Protein AF-0000000070044962 (afdb_homodimer)

Structure (mmCIF, N/CA/C/O backbone):
data_AF-0000000070044962-model_v1
#
loop_
_entity.id
_entity.type
_entity.pdbx_description
1 polymer 'Uncharacterized protein'
#
loop_
_atom_site.group_PDB
_atom_site.id
_atom_site.type_symbol
_atom_site.label_atom_id
_atom_site.label_alt_id
_atom_site.label_comp_id
_atom_site.label_asym_id
_atom_site.label_entity_id
_atom_site.label_seq_id
_atom_site.pdbx_PDB_ins_code
_atom_site.Cartn_x
_atom_site.Cartn_y
_atom_site.Cartn_z
_atom_site.occupancy
_atom_site.B_iso_or_equiv
_atom_site.auth_seq_id
_atom_site.auth_comp_id
_atom_site.auth_asym_id
_atom_site.auth_atom_id
_atom_site.pdbx_PDB_model_num
ATOM 1 N N . MET A 1 1 ? -7.629 -23.547 -7.746 1 90.56 1 MET A N 1
ATOM 2 C CA . MET A 1 1 ? -6.797 -22.781 -8.664 1 90.56 1 MET A CA 1
ATOM 3 C C . MET A 1 1 ? -5.379 -23.344 -8.711 1 90.56 1 MET A C 1
ATOM 5 O O . MET A 1 1 ? -4.824 -23.734 -7.684 1 90.56 1 MET A O 1
ATOM 9 N N . ASP A 1 2 ? -4.848 -23.453 -9.93 1 96 2 ASP A N 1
ATOM 10 C CA . ASP A 1 2 ? -3.438 -23.781 -10.117 1 96 2 ASP A CA 1
ATOM 11 C C . ASP A 1 2 ? -2.566 -22.531 -9.992 1 96 2 ASP A C 1
ATOM 13 O O . ASP A 1 2 ? -2.395 -21.797 -10.953 1 96 2 ASP A O 1
ATOM 17 N N . TYR A 1 3 ? -1.951 -22.344 -8.797 1 96.81 3 TYR A N 1
ATOM 18 C CA . TYR A 1 3 ? -1.25 -21.109 -8.492 1 96.81 3 TYR A CA 1
ATOM 19 C C . TYR A 1 3 ? 0.056 -21.016 -9.273 1 96.81 3 TYR A C 1
ATOM 21 O O . TYR A 1 3 ? 0.521 -19.906 -9.586 1 96.81 3 TYR A O 1
ATOM 29 N N . GLU A 1 4 ? 0.668 -22.125 -9.516 1 97.31 4 GLU A N 1
ATOM 30 C CA . GLU A 1 4 ? 1.861 -22.094 -10.359 1 97.31 4 GLU A CA 1
ATOM 31 C C . GLU A 1 4 ? 1.548 -21.531 -11.742 1 97.31 4 GLU A C 1
ATOM 33 O O . GLU A 1 4 ? 2.268 -20.672 -12.242 1 97.31 4 GLU A O 1
ATOM 38 N N . LYS A 1 5 ? 0.531 -22.016 -12.312 1 97.56 5 LYS A N 1
ATOM 39 C CA . LYS A 1 5 ? 0.087 -21.531 -13.617 1 97.56 5 LYS A CA 1
ATOM 40 C C . LYS A 1 5 ? -0.327 -20.062 -13.547 1 97.56 5 LYS A C 1
ATOM 42 O O . LYS A 1 5 ? 0.051 -19.266 -14.398 1 97.56 5 LYS A O 1
ATOM 47 N N . PHE A 1 6 ? -1.134 -19.766 -12.547 1 98.12 6 PHE A N 1
ATOM 48 C CA . PHE A 1 6 ? -1.622 -18.406 -12.328 1 98.12 6 PHE A CA 1
ATOM 49 C C . PHE A 1 6 ? -0.463 -17.422 -12.242 1 98.12 6 PHE A C 1
ATOM 51 O O . PHE A 1 6 ? -0.455 -16.406 -12.945 1 98.12 6 PHE A O 1
ATOM 58 N N . CYS A 1 7 ? 0.56 -17.766 -11.508 1 98.31 7 CYS A N 1
ATOM 59 C CA . CYS A 1 7 ? 1.706 -16.891 -11.328 1 98.31 7 CYS A CA 1
ATOM 60 C C . CYS A 1 7 ? 2.535 -16.797 -12.602 1 98.31 7 CYS A C 1
ATOM 62 O O . CYS A 1 7 ? 3.064 -15.734 -12.93 1 98.31 7 CYS A O 1
ATOM 64 N N . SER A 1 8 ? 2.629 -17.891 -13.273 1 97.94 8 SER A N 1
ATOM 65 C CA . SER A 1 8 ? 3.332 -17.859 -14.547 1 97.94 8 SER A CA 1
ATOM 66 C C . SER A 1 8 ? 2.645 -16.938 -15.547 1 97.94 8 SER A C 1
ATOM 68 O O . SER A 1 8 ? 3.309 -16.203 -16.281 1 97.94 8 SER A O 1
ATOM 70 N N . GLN A 1 9 ? 1.357 -16.922 -15.586 1 98.44 9 GLN A N 1
ATOM 71 C CA . GLN A 1 9 ? 0.584 -16.047 -16.453 1 98.44 9 GLN A CA 1
ATOM 72 C C . GLN A 1 9 ? 0.794 -14.586 -16.094 1 98.44 9 GLN A C 1
ATOM 74 O O . GLN A 1 9 ? 0.866 -13.727 -16.969 1 98.44 9 GLN A O 1
ATOM 79 N N . ILE A 1 10 ? 0.905 -14.305 -14.82 1 98.44 10 ILE A N 1
ATOM 80 C CA . ILE A 1 10 ? 1.14 -12.938 -14.352 1 98.44 10 ILE A CA 1
ATOM 81 C C . ILE A 1 10 ? 2.5 -12.453 -14.844 1 98.44 10 ILE A C 1
ATOM 83 O O . ILE A 1 10 ? 2.613 -11.352 -15.391 1 98.44 10 ILE A O 1
ATOM 87 N N . LEU A 1 11 ? 3.521 -13.297 -14.711 1 98.25 11 LEU A N 1
ATOM 88 C CA . LEU A 1 11 ? 4.863 -12.945 -15.156 1 98.25 11 LEU A CA 1
ATOM 89 C C . LEU A 1 11 ? 4.895 -12.703 -16.656 1 98.25 11 LEU A C 1
ATOM 91 O O . LEU A 1 11 ? 5.613 -11.82 -17.141 1 98.25 11 LEU A O 1
ATOM 95 N N . GLU A 1 12 ? 4.102 -13.383 -17.375 1 97.62 12 GLU A N 1
ATOM 96 C CA . GLU A 1 12 ? 4.078 -13.289 -18.828 1 97.62 12 GLU A CA 1
ATOM 97 C C . GLU A 1 12 ? 3.283 -12.07 -19.297 1 97.62 12 GLU A C 1
ATOM 99 O O . GLU A 1 12 ? 3.49 -11.562 -20.391 1 97.62 12 GLU A O 1
ATOM 104 N N . ALA A 1 13 ? 2.385 -11.609 -18.5 1 97.25 13 ALA A N 1
ATOM 105 C CA . ALA A 1 13 ? 1.457 -10.539 -18.875 1 97.25 13 ALA A CA 1
ATOM 106 C C . ALA A 1 13 ? 2.186 -9.211 -19.031 1 97.25 13 ALA A C 1
ATOM 108 O O . ALA A 1 13 ? 1.715 -8.32 -19.75 1 97.25 13 ALA A O 1
ATOM 109 N N . ASP A 1 14 ? 3.264 -9.039 -18.375 1 97.06 14 ASP A N 1
ATOM 110 C CA . ASP A 1 14 ? 4.055 -7.812 -18.422 1 97.06 14 ASP A CA 1
ATOM 111 C C . ASP A 1 14 ? 5.527 -8.094 -18.141 1 97.06 14 ASP A C 1
ATOM 113 O O . ASP A 1 14 ? 5.879 -8.594 -17.078 1 97.06 14 ASP A O 1
ATOM 117 N N . PRO A 1 15 ? 6.383 -7.785 -19.078 1 96.25 15 PRO A N 1
ATOM 118 C CA . PRO A 1 15 ? 7.805 -8.109 -18.922 1 96.25 15 PRO A CA 1
ATOM 119 C C . PRO A 1 15 ? 8.453 -7.352 -17.766 1 96.25 15 PRO A C 1
ATOM 121 O O . PRO A 1 15 ? 9.562 -7.684 -17.344 1 96.25 15 PRO A O 1
ATOM 124 N N . LYS A 1 16 ? 7.789 -6.391 -17.203 1 97.19 16 LYS A N 1
ATOM 125 C CA . LYS A 1 16 ? 8.344 -5.602 -16.094 1 97.19 16 LYS A CA 1
ATOM 126 C C . LYS A 1 16 ? 8.055 -6.254 -14.75 1 97.19 16 LYS A C 1
ATOM 128 O O . LYS A 1 16 ? 8.609 -5.848 -13.727 1 97.19 16 LYS A O 1
ATOM 133 N N . ILE A 1 17 ? 7.188 -7.227 -14.742 1 98.12 17 ILE A N 1
ATOM 134 C CA . ILE A 1 17 ? 6.941 -7.965 -13.508 1 98.12 17 ILE A CA 1
ATOM 135 C C . ILE A 1 17 ? 8.102 -8.914 -13.234 1 98.12 17 ILE A C 1
ATOM 137 O O . ILE A 1 17 ? 8.492 -9.703 -14.102 1 98.12 17 ILE A O 1
ATOM 141 N N . ARG A 1 18 ? 8.648 -8.82 -12.031 1 97.5 18 ARG A N 1
ATOM 142 C CA . ARG A 1 18 ? 9.852 -9.555 -11.656 1 97.5 18 ARG A CA 1
ATOM 143 C C . ARG A 1 18 ? 9.508 -10.781 -10.82 1 97.5 18 ARG A C 1
ATOM 145 O O . ARG A 1 18 ? 10.25 -11.766 -10.812 1 97.5 18 ARG A O 1
ATOM 152 N N . PHE A 1 19 ? 8.523 -10.719 -10.156 1 97.5 19 PHE A N 1
ATOM 153 C CA . PHE A 1 19 ? 8.18 -11.656 -9.094 1 97.5 19 PHE A CA 1
ATOM 154 C C . PHE A 1 19 ? 6.664 -11.773 -8.938 1 97.5 19 PHE A C 1
ATOM 156 O O . PHE A 1 19 ? 5.953 -10.773 -9.008 1 97.5 19 PHE A O 1
ATOM 163 N N . ALA A 1 20 ? 6.129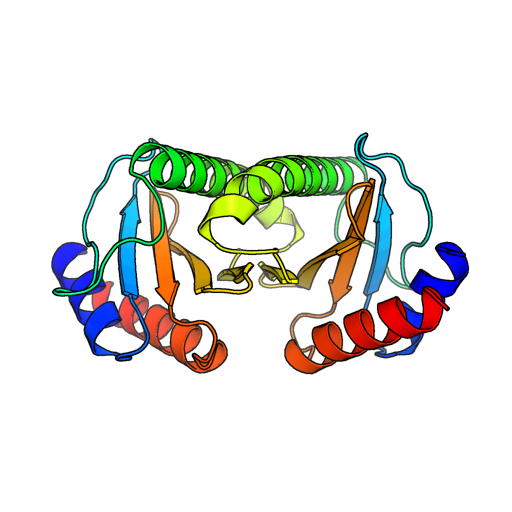 -12.977 -8.844 1 98.31 20 ALA A N 1
ATOM 164 C CA . ALA A 1 20 ? 4.742 -13.305 -8.531 1 98.31 20 ALA A CA 1
ATOM 165 C C . ALA A 1 20 ? 4.648 -14.594 -7.723 1 98.31 20 ALA A C 1
ATOM 167 O O . ALA A 1 20 ? 5.016 -15.664 -8.211 1 98.31 20 ALA A O 1
ATOM 168 N N . THR A 1 21 ? 4.191 -14.484 -6.52 1 97.75 21 THR A N 1
ATOM 169 C CA . THR A 1 21 ? 4.16 -15.641 -5.629 1 97.75 21 THR A CA 1
ATOM 170 C C . THR A 1 21 ? 2.922 -15.602 -4.738 1 97.75 21 THR A C 1
ATOM 172 O O . THR A 1 21 ? 2.537 -14.547 -4.242 1 97.75 21 THR A O 1
ATOM 175 N N . VAL A 1 22 ? 2.357 -16.766 -4.465 1 97.94 22 VAL A N 1
ATOM 176 C CA . VAL A 1 22 ? 1.189 -16.906 -3.602 1 97.94 22 VAL A CA 1
ATOM 177 C C . VAL A 1 22 ? 1.596 -17.531 -2.275 1 97.94 22 VAL A C 1
ATOM 179 O O . VAL A 1 22 ? 2.344 -18.516 -2.252 1 97.94 22 VAL A O 1
ATOM 182 N N . TYR A 1 23 ? 1.137 -16.922 -1.227 1 97.31 23 TYR A N 1
ATOM 183 C CA . TYR A 1 23 ? 1.356 -17.422 0.127 1 97.31 23 TYR A CA 1
ATOM 184 C C . TYR A 1 23 ? 0.033 -17.703 0.823 1 97.31 23 TYR A C 1
ATOM 186 O O . TYR A 1 23 ? -1 -17.125 0.474 1 97.31 23 TYR A O 1
ATOM 194 N N . ASP A 1 24 ? 0.071 -18.625 1.808 1 95.38 24 ASP A N 1
ATOM 195 C CA . ASP A 1 24 ? -1.119 -18.844 2.625 1 95.38 24 ASP A CA 1
ATOM 196 C C . ASP A 1 24 ? -1.063 -18 3.904 1 95.38 24 ASP A C 1
ATOM 198 O O . ASP A 1 24 ? -0.191 -17.141 4.055 1 95.38 24 ASP A O 1
ATOM 202 N N . GLU A 1 25 ? -2.031 -18.172 4.805 1 90.5 25 GLU A N 1
ATOM 203 C CA . GLU A 1 25 ? -2.184 -17.328 5.984 1 90.5 25 GLU A CA 1
ATOM 204 C C . GLU A 1 25 ? -1.049 -17.547 6.98 1 90.5 25 GLU A C 1
ATOM 206 O O . GLU A 1 25 ? -0.884 -16.781 7.93 1 90.5 25 GLU A O 1
ATOM 211 N N . TRP A 1 26 ? -0.224 -18.594 6.73 1 91.69 26 TRP A N 1
ATOM 212 C CA . TRP A 1 26 ? 0.922 -18.891 7.582 1 91.69 26 TRP A CA 1
ATOM 213 C C . TRP A 1 26 ? 2.227 -18.484 6.902 1 91.69 26 TRP A C 1
ATOM 215 O O . TRP A 1 26 ? 3.309 -18.906 7.324 1 91.69 26 TRP A O 1
ATOM 225 N N . ALA A 1 27 ? 2.139 -17.766 5.875 1 93.56 27 ALA A N 1
ATOM 226 C CA . ALA A 1 27 ? 3.287 -17.281 5.105 1 93.56 27 ALA A CA 1
ATOM 227 C C . ALA A 1 27 ? 4.012 -18.438 4.426 1 93.56 27 ALA A C 1
ATOM 229 O O . ALA A 1 27 ? 5.223 -18.391 4.211 1 93.56 27 ALA A O 1
ATOM 230 N N . THR A 1 28 ? 3.227 -19.453 4.195 1 95.31 28 THR A N 1
ATOM 231 C CA . THR A 1 28 ? 3.801 -20.594 3.484 1 95.31 28 THR A CA 1
ATOM 232 C C . THR A 1 28 ? 3.676 -20.406 1.976 1 95.31 28 THR A C 1
ATOM 234 O O . THR A 1 28 ? 2.607 -20.047 1.478 1 95.31 28 THR A O 1
ATOM 237 N N . HIS A 1 29 ? 4.754 -20.688 1.325 1 95.75 29 HIS A N 1
ATOM 238 C CA . HIS A 1 29 ? 4.797 -20.609 -0.131 1 95.75 29 HIS A CA 1
ATOM 239 C C . HIS A 1 29 ? 3.855 -21.625 -0.761 1 95.75 29 HIS A C 1
ATOM 241 O O . HIS A 1 29 ? 3.955 -22.828 -0.481 1 95.75 29 HIS A O 1
ATOM 247 N N . VAL A 1 30 ? 2.936 -21.172 -1.682 1 96.75 30 VAL A N 1
ATOM 248 C CA . VAL A 1 30 ? 1.928 -22.047 -2.285 1 96.75 30 VAL A CA 1
ATOM 249 C C . VAL A 1 30 ? 2.199 -22.188 -3.781 1 96.75 30 VAL A C 1
ATOM 251 O O . VAL A 1 30 ? 1.818 -23.188 -4.395 1 96.75 30 VAL A O 1
ATOM 254 N N . GLY A 1 31 ? 2.773 -21.172 -4.336 1 97 31 GLY A N 1
ATOM 255 C CA . GLY A 1 31 ? 3.086 -21.219 -5.758 1 97 31 GLY A CA 1
ATOM 256 C C . GLY A 1 31 ? 3.697 -19.922 -6.27 1 97 31 GLY A C 1
ATOM 257 O O . GLY A 1 31 ? 3.619 -18.891 -5.605 1 97 31 GLY A O 1
ATOM 258 N N . GLY A 1 32 ? 4.352 -20.062 -7.438 1 97.5 32 GLY A N 1
ATOM 259 C CA . GLY A 1 32 ? 4.945 -18.891 -8.078 1 97.5 32 GLY A CA 1
ATOM 260 C C . GLY A 1 32 ? 6.422 -18.734 -7.766 1 97.5 32 GLY A C 1
ATOM 261 O O . GLY A 1 32 ? 7.078 -19.688 -7.332 1 97.5 32 GLY A O 1
ATOM 262 N N . GLY A 1 33 ? 6.906 -17.531 -8.109 1 95.5 33 GLY A N 1
ATOM 263 C CA . GLY A 1 33 ? 8.32 -17.25 -7.93 1 95.5 33 GLY A CA 1
ATOM 264 C C . GLY A 1 33 ? 8.82 -16.094 -8.773 1 95.5 33 GLY A C 1
ATOM 265 O O . GLY A 1 33 ? 8.031 -15.25 -9.203 1 95.5 33 GLY A O 1
ATOM 266 N N . MET A 1 34 ? 10.094 -16.094 -8.859 1 95.44 34 MET A N 1
ATOM 267 C CA . MET A 1 34 ? 10.773 -15.023 -9.586 1 95.44 34 MET A CA 1
ATOM 268 C C . MET A 1 34 ? 10.773 -15.297 -11.086 1 95.44 34 MET A C 1
ATOM 270 O O . MET A 1 34 ? 10.797 -16.453 -11.508 1 95.44 34 MET A O 1
ATOM 274 N N . ARG A 1 35 ? 10.711 -14.211 -11.812 1 96.5 35 ARG A N 1
ATOM 275 C CA . ARG A 1 35 ? 10.961 -14.336 -13.242 1 96.5 35 ARG A CA 1
ATOM 276 C C . ARG A 1 35 ? 12.344 -14.93 -13.508 1 96.5 35 ARG A C 1
ATOM 278 O O . ARG A 1 35 ? 13.328 -14.508 -12.906 1 96.5 35 ARG A O 1
ATOM 285 N N . LYS A 1 36 ? 12.438 -15.82 -14.445 1 93.88 36 LYS A N 1
ATOM 286 C CA . LYS A 1 36 ? 13.703 -16.484 -14.758 1 93.88 36 LYS A CA 1
ATOM 287 C C . LYS A 1 36 ? 14.75 -15.477 -15.234 1 93.88 36 LYS A C 1
ATOM 289 O O . LYS A 1 36 ? 14.445 -14.586 -16.031 1 93.88 36 LYS A O 1
ATOM 294 N N . GLY A 1 37 ? 15.938 -15.594 -14.68 1 93.12 37 GLY A N 1
ATOM 295 C CA . GLY A 1 37 ? 17.062 -14.789 -15.125 1 93.12 37 GLY A CA 1
ATOM 296 C C . GLY A 1 37 ? 17.234 -1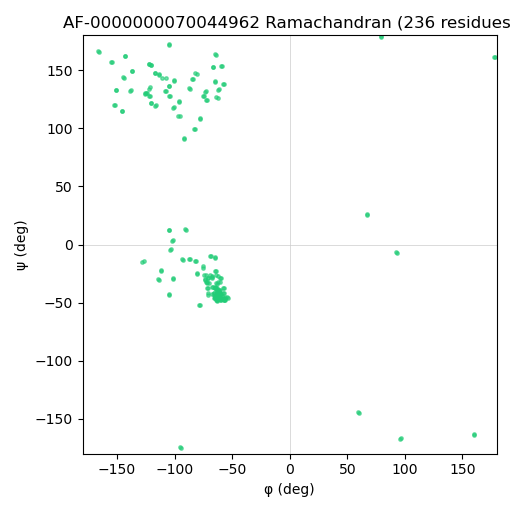3.5 -14.344 1 93.12 37 GLY A C 1
ATOM 297 O O . GLY A 1 37 ? 18.188 -12.758 -14.57 1 93.12 37 GLY A O 1
ATOM 298 N N . LEU A 1 38 ? 16.312 -13.219 -13.5 1 93.12 38 LEU A N 1
ATOM 299 C CA . LEU A 1 38 ? 16.422 -11.984 -12.727 1 93.12 38 LEU A CA 1
ATOM 300 C C . LEU A 1 38 ? 16.953 -12.273 -11.32 1 93.12 38 LEU A C 1
ATOM 302 O O . LEU A 1 38 ? 16.594 -13.281 -10.711 1 93.12 38 LEU A O 1
ATOM 306 N N . GLU A 1 39 ? 17.75 -11.398 -10.898 1 89.56 39 GLU A N 1
ATOM 307 C CA . GLU A 1 39 ? 18.266 -11.484 -9.531 1 89.56 39 GLU A CA 1
ATOM 308 C C . GLU A 1 39 ? 17.281 -10.867 -8.531 1 89.56 39 GLU A C 1
ATOM 310 O O . GLU A 1 39 ? 16.688 -9.82 -8.805 1 89.56 39 GLU A O 1
ATOM 315 N N . ASN A 1 40 ? 17.219 -11.516 -7.406 1 90.31 40 ASN A N 1
ATOM 316 C CA . ASN A 1 40 ? 16.422 -10.961 -6.316 1 90.31 40 ASN A CA 1
ATOM 317 C C . ASN A 1 40 ? 17.109 -9.766 -5.672 1 90.31 40 ASN A C 1
ATOM 319 O O . ASN A 1 40 ? 18.297 -9.805 -5.383 1 90.31 40 ASN A O 1
ATOM 323 N N . LEU A 1 41 ? 16.406 -8.75 -5.516 1 92.25 41 LEU A N 1
ATOM 324 C CA . LEU A 1 41 ? 16.953 -7.547 -4.883 1 92.25 41 LEU A CA 1
ATOM 325 C C . LEU A 1 41 ? 17.078 -7.734 -3.377 1 92.25 41 LEU A C 1
ATOM 327 O O . LEU A 1 41 ? 17.781 -6.969 -2.709 1 92.25 41 LEU A O 1
ATOM 331 N N . LEU A 1 42 ? 16.375 -8.695 -2.824 1 90.88 42 LEU A N 1
ATOM 332 C CA . LEU A 1 42 ? 16.328 -8.953 -1.389 1 90.88 42 LEU A CA 1
ATOM 333 C C .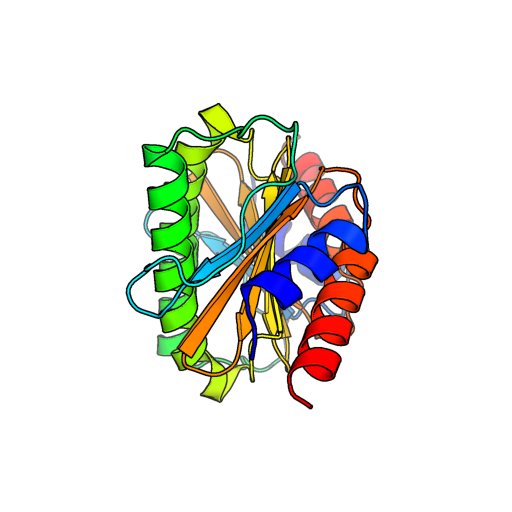 LEU A 1 42 ? 17.031 -10.266 -1.047 1 90.88 42 LEU A C 1
ATOM 335 O O . LEU A 1 42 ? 16.953 -11.227 -1.814 1 90.88 42 LEU A O 1
ATOM 339 N N . SER A 1 43 ? 17.688 -10.203 0.105 1 88.19 43 SER A N 1
ATOM 340 C CA . SER A 1 43 ? 18.109 -11.492 0.659 1 88.19 43 SER A CA 1
ATOM 341 C C . SER A 1 43 ? 16.906 -12.352 1.034 1 88.19 43 SER A C 1
ATOM 343 O O . SER A 1 43 ? 15.781 -11.844 1.157 1 88.19 43 SER A O 1
ATOM 345 N N . GLU A 1 44 ? 17.141 -13.602 1.219 1 87.6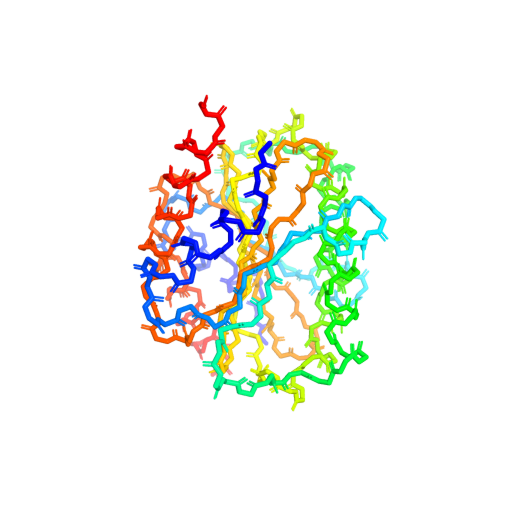9 44 GLU A N 1
ATOM 346 C CA . GLU A 1 44 ? 16.078 -14.5 1.651 1 87.69 44 GLU A CA 1
ATOM 347 C C . GLU A 1 44 ? 15.453 -14.031 2.965 1 87.69 44 GLU A C 1
ATOM 349 O O . GLU A 1 44 ? 14.234 -14.055 3.125 1 87.69 44 GLU A O 1
ATOM 354 N N . HIS A 1 45 ? 16.297 -13.586 3.902 1 89.25 45 HIS A N 1
ATOM 355 C CA . HIS A 1 45 ? 15.844 -13.094 5.195 1 89.25 45 HIS A CA 1
ATOM 356 C C . HIS A 1 45 ? 14.961 -11.859 5.039 1 89.25 45 HIS A C 1
ATOM 358 O O . HIS A 1 45 ? 13.867 -11.797 5.605 1 89.25 45 HIS A O 1
ATOM 364 N N . ALA A 1 46 ? 15.398 -10.922 4.211 1 88.56 46 ALA A N 1
ATOM 365 C CA . ALA A 1 46 ? 14.656 -9.688 3.984 1 88.56 46 ALA A CA 1
ATOM 366 C C . ALA A 1 46 ? 13.328 -9.969 3.291 1 88.56 46 ALA A C 1
ATOM 368 O O . ALA A 1 46 ? 12.305 -9.359 3.627 1 88.56 46 ALA A O 1
ATOM 369 N N . GLU A 1 47 ? 13.375 -10.852 2.334 1 89.88 47 GLU A N 1
ATOM 370 C CA . GLU A 1 47 ? 12.148 -11.25 1.648 1 89.88 47 GLU A CA 1
ATOM 371 C C . GLU A 1 47 ? 11.148 -11.859 2.621 1 89.88 47 GLU A C 1
ATOM 373 O O . GLU A 1 47 ? 9.961 -11.508 2.602 1 89.88 47 GLU A O 1
ATOM 378 N N . ASN A 1 48 ? 11.617 -12.727 3.443 1 89.81 48 ASN A N 1
ATOM 379 C CA . ASN A 1 48 ? 10.734 -13.344 4.43 1 89.81 48 ASN A CA 1
ATOM 380 C C . ASN A 1 48 ? 10.133 -12.312 5.371 1 89.81 48 ASN A C 1
ATOM 382 O O . ASN A 1 48 ? 8.961 -12.414 5.742 1 89.81 48 ASN A O 1
ATOM 386 N N . GLU A 1 49 ? 10.906 -11.367 5.734 1 88.19 49 GLU A N 1
ATOM 387 C CA . GLU A 1 49 ? 10.398 -10.289 6.578 1 88.19 49 GLU A CA 1
ATOM 388 C C . GLU A 1 49 ? 9.273 -9.531 5.879 1 88.19 49 GLU A C 1
ATOM 390 O O . GLU A 1 49 ? 8.227 -9.266 6.484 1 88.19 49 GLU A O 1
ATOM 395 N N . LEU A 1 50 ? 9.516 -9.25 4.652 1 89.44 50 LEU A N 1
ATOM 396 C CA . LEU A 1 50 ? 8.516 -8.5 3.898 1 89.44 50 LEU A CA 1
ATOM 397 C C . LEU A 1 50 ? 7.25 -9.328 3.693 1 89.44 50 LEU A C 1
ATOM 399 O O . LEU A 1 50 ? 6.141 -8.797 3.729 1 89.44 50 LEU A O 1
ATOM 403 N N . VAL A 1 51 ? 7.434 -10.578 3.492 1 92.44 51 VAL A N 1
ATOM 404 C CA . VAL A 1 51 ? 6.289 -11.469 3.365 1 92.44 51 VAL A CA 1
ATOM 405 C C . VAL A 1 51 ? 5.5 -11.484 4.672 1 92.44 51 VAL A C 1
ATOM 407 O O . VAL A 1 51 ? 4.27 -11.375 4.664 1 92.44 51 VAL A O 1
ATOM 410 N N . ASN A 1 52 ? 6.195 -11.539 5.758 1 90.06 52 ASN A N 1
ATOM 411 C CA . ASN A 1 52 ? 5.531 -11.555 7.059 1 90.06 52 ASN A CA 1
ATOM 412 C C . ASN A 1 52 ? 4.75 -10.266 7.301 1 90.06 52 ASN A C 1
ATOM 414 O O . ASN A 1 52 ? 3.621 -10.305 7.793 1 90.06 52 ASN A O 1
ATOM 418 N N . ILE A 1 53 ? 5.352 -9.195 6.941 1 87.12 53 ILE A N 1
ATOM 419 C CA . ILE A 1 53 ? 4.68 -7.902 7.074 1 87.12 53 ILE A CA 1
ATOM 420 C C . ILE A 1 53 ? 3.414 -7.895 6.215 1 87.12 53 ILE A C 1
ATOM 422 O O . ILE A 1 53 ? 2.355 -7.449 6.668 1 87.12 53 ILE A O 1
ATOM 426 N N . SER A 1 54 ? 3.49 -8.406 5.035 1 92.62 54 SER A N 1
ATOM 427 C CA . SER A 1 54 ? 2.357 -8.438 4.117 1 92.62 54 SER A CA 1
ATOM 428 C C . SER A 1 54 ? 1.231 -9.312 4.652 1 92.62 54 SER A C 1
ATOM 430 O O . SER A 1 54 ? 0.055 -8.969 4.516 1 92.62 54 SER A O 1
ATOM 432 N N . VAL A 1 55 ? 1.632 -10.359 5.27 1 90.56 55 VAL A N 1
ATOM 433 C CA . VAL A 1 55 ? 0.635 -11.273 5.824 1 90.56 55 VAL A CA 1
ATOM 434 C C . VAL A 1 55 ? -0.046 -10.617 7.027 1 90.56 55 VAL A C 1
ATOM 436 O O . VAL A 1 55 ? -1.265 -10.719 7.184 1 90.56 55 VAL A O 1
ATOM 439 N N . LEU A 1 56 ? 0.703 -9.977 7.879 1 84.75 56 LEU A N 1
ATOM 440 C CA . LEU A 1 56 ? 0.125 -9.242 9 1 84.75 56 LEU A CA 1
ATOM 441 C C . LEU A 1 56 ? -0.824 -8.156 8.508 1 84.75 56 LEU A C 1
ATOM 443 O O . LEU A 1 56 ? -1.911 -7.98 9.062 1 84.75 56 LEU A O 1
ATOM 447 N N . ASP A 1 57 ? -0.414 -7.465 7.492 1 88.12 57 ASP A N 1
ATOM 448 C CA . ASP A 1 57 ? -1.259 -6.449 6.871 1 88.12 57 ASP A CA 1
ATOM 449 C C . ASP A 1 57 ? -2.564 -7.055 6.363 1 88.12 57 ASP A C 1
ATOM 451 O O . ASP A 1 57 ? -3.637 -6.477 6.547 1 88.12 57 ASP A O 1
ATOM 455 N N . TRP A 1 58 ? -2.357 -8.117 5.766 1 90 58 TRP A N 1
ATOM 456 C CA . TRP A 1 58 ? -3.504 -8.836 5.219 1 90 58 TRP A CA 1
ATOM 457 C C . TRP A 1 58 ? -4.52 -9.148 6.309 1 90 58 TRP A C 1
ATOM 459 O O . TRP A 1 58 ? -5.715 -8.883 6.148 1 90 58 TRP A O 1
ATOM 469 N N . LYS A 1 59 ? -4.105 -9.609 7.371 1 86.25 59 LYS A N 1
ATOM 470 C CA . LYS A 1 59 ? -4.992 -9.953 8.477 1 86.25 59 LYS A CA 1
ATOM 471 C C . LYS A 1 59 ? -5.656 -8.719 9.062 1 86.25 59 LYS A C 1
ATOM 473 O O . LYS A 1 59 ? -6.863 -8.719 9.328 1 86.25 59 LYS A O 1
ATOM 478 N N . ALA A 1 60 ? -4.926 -7.723 9.227 1 84.81 60 ALA A N 1
ATOM 479 C CA . ALA A 1 60 ? -5.461 -6.465 9.75 1 84.81 60 ALA A CA 1
ATOM 480 C C . ALA A 1 60 ? -6.5 -5.879 8.797 1 84.81 60 ALA A C 1
ATOM 482 O O . ALA A 1 60 ? -7.547 -5.395 9.242 1 84.81 60 ALA A O 1
ATOM 483 N N . ARG A 1 61 ? -6.312 -5.93 7.57 1 87.19 61 ARG A N 1
ATOM 484 C CA . ARG A 1 61 ? -7.195 -5.32 6.582 1 87.19 61 ARG A CA 1
ATOM 485 C C . ARG A 1 61 ? -8.492 -6.109 6.445 1 87.19 61 ARG A C 1
ATOM 487 O O . ARG A 1 61 ? -9.539 -5.547 6.129 1 87.19 61 ARG A O 1
ATOM 494 N N . LYS A 1 62 ? -8.375 -7.383 6.684 1 86.94 62 LYS A N 1
ATOM 495 C CA . LYS A 1 62 ? -9.602 -8.172 6.734 1 86.94 62 LYS A CA 1
ATOM 496 C C . LYS A 1 62 ? -10.555 -7.637 7.797 1 86.94 62 LYS A C 1
ATOM 498 O O . LYS A 1 62 ? -11.758 -7.527 7.562 1 86.94 62 LYS A O 1
ATOM 503 N N . ASP A 1 63 ? -10 -7.223 8.859 1 86.06 63 ASP A N 1
ATOM 504 C CA . ASP A 1 63 ? -10.812 -6.684 9.938 1 86.06 63 ASP A CA 1
ATOM 505 C C . ASP A 1 63 ? -11.391 -5.32 9.562 1 86.06 63 ASP A C 1
ATOM 507 O O . ASP A 1 63 ? -12.477 -4.957 10.008 1 86.06 63 ASP A O 1
ATOM 511 N N . MET A 1 64 ? -10.688 -4.613 8.719 1 88.56 64 MET A N 1
ATOM 512 C CA . MET A 1 64 ? -11.094 -3.26 8.352 1 88.56 64 MET A CA 1
ATOM 513 C C . MET A 1 64 ? -12.172 -3.291 7.27 1 88.56 64 MET A C 1
ATOM 515 O O . MET A 1 64 ? -12.844 -2.287 7.023 1 88.56 64 MET A O 1
ATOM 519 N N . SER A 1 65 ? -12.328 -4.426 6.668 1 89.56 65 SER A N 1
ATOM 520 C CA . SER A 1 65 ? -13.219 -4.555 5.516 1 89.56 65 SER A CA 1
ATOM 521 C C . SER A 1 65 ? -14.664 -4.246 5.895 1 89.56 65 SER A C 1
ATOM 523 O O . SER A 1 65 ? -15.453 -3.812 5.051 1 89.56 65 SER A O 1
ATOM 525 N N . LYS A 1 66 ? -15.055 -4.445 7.113 1 90 66 LYS A N 1
ATOM 526 C CA . LYS A 1 66 ? -16.422 -4.164 7.547 1 90 66 LYS A CA 1
ATOM 527 C C . LYS A 1 66 ? -16.734 -2.676 7.445 1 90 66 LYS A C 1
ATOM 529 O O . LYS A 1 66 ? -17.891 -2.293 7.277 1 90 66 LYS A O 1
ATOM 534 N N . TRP A 1 67 ? -15.711 -1.882 7.457 1 90.69 67 TRP A N 1
ATOM 535 C CA . TRP A 1 67 ? -15.906 -0.437 7.395 1 90.69 67 TRP A CA 1
ATOM 536 C C . TRP A 1 67 ? -15.562 0.101 6.012 1 90.69 67 TRP A C 1
ATOM 538 O O . TRP A 1 67 ? -16.281 0.95 5.473 1 90.69 67 TRP A O 1
ATOM 548 N N . LEU A 1 68 ? -14.5 -0.346 5.414 1 93.69 68 LEU A N 1
ATOM 549 C CA . LEU A 1 68 ? -13.945 0.27 4.215 1 93.69 68 LEU A CA 1
ATOM 550 C C . LEU A 1 68 ? -14.281 -0.555 2.977 1 93.69 68 LEU A C 1
ATOM 552 O O . LEU A 1 68 ? -13.984 -0.144 1.853 1 93.69 68 LEU A O 1
ATOM 556 N N . GLY A 1 69 ? -14.93 -1.732 3.131 1 92 69 GLY A N 1
ATOM 557 C CA . GLY A 1 69 ? -15.094 -2.678 2.039 1 92 69 GLY A CA 1
ATOM 558 C C . GLY A 1 69 ? -13.852 -3.512 1.783 1 92 69 GLY A C 1
ATOM 559 O O . GLY A 1 69 ? -12.852 -3.373 2.484 1 92 69 GLY A O 1
ATOM 560 N N . LYS A 1 70 ? -13.945 -4.375 0.845 1 91.31 70 LYS A N 1
ATOM 561 C CA . LYS A 1 70 ? -12.844 -5.285 0.527 1 91.31 70 LYS A CA 1
ATOM 562 C C . LYS A 1 70 ? -11.633 -4.516 0.003 1 91.31 70 LYS A C 1
ATOM 564 O O . LYS A 1 70 ? -11.781 -3.527 -0.717 1 91.31 70 LYS A O 1
ATOM 569 N N . THR A 1 71 ? -10.508 -4.953 0.422 1 93.12 71 THR A N 1
ATOM 570 C CA . THR A 1 71 ? -9.273 -4.426 -0.147 1 93.12 71 THR A CA 1
ATOM 571 C C . THR A 1 71 ? -9.062 -4.957 -1.563 1 93.12 71 THR A C 1
ATOM 573 O O . THR A 1 71 ? -9.047 -6.168 -1.782 1 93.12 71 THR A O 1
ATOM 576 N N . ILE A 1 72 ? -8.914 -4.113 -2.498 1 93.25 72 ILE A N 1
ATOM 577 C CA . ILE A 1 72 ? -8.672 -4.504 -3.883 1 93.25 72 ILE A CA 1
ATOM 578 C C . ILE A 1 72 ? -7.203 -4.906 -4.051 1 93.25 72 ILE A C 1
ATOM 580 O O . ILE A 1 72 ? -6.906 -6.004 -4.52 1 93.25 72 ILE A O 1
ATOM 584 N N . TYR A 1 73 ? -6.328 -4.035 -3.621 1 95.88 73 TYR A N 1
ATOM 585 C CA . TYR A 1 73 ? -4.898 -4.324 -3.576 1 95.88 73 TYR A CA 1
ATOM 586 C C . TYR A 1 73 ? -4.16 -3.295 -2.73 1 95.88 73 TYR A C 1
ATOM 588 O O . TYR A 1 73 ? -4.73 -2.271 -2.348 1 95.88 73 TYR A O 1
ATOM 596 N N . THR A 1 74 ? -2.934 -3.627 -2.395 1 96.12 74 THR A N 1
ATOM 597 C CA . THR A 1 74 ? -2.023 -2.66 -1.79 1 96.12 74 THR A CA 1
ATOM 598 C C . THR A 1 74 ? -0.757 -2.514 -2.629 1 96.12 74 THR A C 1
ATOM 600 O O . THR A 1 74 ? -0.405 -3.412 -3.395 1 96.12 74 THR A O 1
ATOM 603 N N . LEU A 1 75 ? -0.172 -1.361 -2.459 1 96.81 75 LEU A N 1
ATOM 604 C CA . LEU A 1 75 ? 1.034 -1.032 -3.211 1 96.81 75 LEU A CA 1
ATOM 605 C C . LEU A 1 75 ? 2.055 -0.332 -2.32 1 96.81 75 LEU A C 1
ATOM 607 O O . LEU A 1 75 ? 1.697 0.536 -1.521 1 96.81 75 LEU A O 1
ATOM 611 N N . ALA A 1 76 ? 3.254 -0.785 -2.402 1 95.81 76 ALA A N 1
ATOM 612 C CA . ALA A 1 76 ? 4.402 -0.029 -1.911 1 95.81 76 ALA A CA 1
ATOM 613 C C . ALA A 1 76 ? 5.355 0.325 -3.049 1 95.81 76 ALA A C 1
ATOM 615 O O . ALA A 1 76 ? 5.863 -0.562 -3.742 1 95.81 76 ALA A O 1
ATOM 616 N N . GLU A 1 77 ? 5.57 1.596 -3.275 1 95.88 77 GLU A N 1
ATOM 617 C CA . GLU A 1 77 ? 6.516 2.043 -4.289 1 95.88 77 GLU A CA 1
ATOM 618 C C . GLU A 1 77 ? 7.844 2.465 -3.66 1 95.88 77 GLU A C 1
ATOM 620 O O . GLU A 1 77 ? 7.887 3.408 -2.867 1 95.88 77 GLU A O 1
ATOM 625 N N . TYR A 1 78 ? 8.875 1.749 -4.047 1 94.62 78 TYR A N 1
ATOM 626 C CA . TYR A 1 78 ? 10.242 2.047 -3.625 1 94.62 78 TYR A CA 1
ATOM 627 C C . TYR A 1 78 ? 11.031 2.697 -4.754 1 94.62 78 TYR A C 1
ATOM 629 O O . TYR A 1 78 ? 10.57 2.746 -5.895 1 94.62 78 TYR A O 1
ATOM 637 N N . ASP A 1 79 ? 12.219 3.168 -4.445 1 94.38 79 ASP A N 1
ATOM 638 C CA . ASP A 1 79 ? 13.102 3.742 -5.457 1 94.38 79 ASP A CA 1
ATOM 639 C C . ASP A 1 79 ? 13.422 2.721 -6.543 1 94.38 79 ASP A C 1
ATOM 641 O O . ASP A 1 79 ? 13.586 3.08 -7.711 1 94.38 79 ASP A O 1
ATOM 645 N N . LYS A 1 80 ? 13.422 1.385 -6.199 1 94.88 80 LYS A N 1
ATOM 646 C CA . LYS A 1 80 ? 13.969 0.406 -7.137 1 94.88 80 LYS A CA 1
ATOM 647 C C . LYS A 1 80 ? 12.867 -0.497 -7.691 1 94.88 80 LYS A C 1
ATOM 649 O O . LYS A 1 80 ? 13.055 -1.142 -8.727 1 94.88 80 LYS A O 1
ATOM 654 N N . VAL A 1 81 ? 11.805 -0.572 -6.945 1 96.38 81 VAL A N 1
ATOM 655 C CA . VAL A 1 81 ? 10.812 -1.566 -7.332 1 96.38 81 VAL A CA 1
ATOM 656 C C . VAL A 1 81 ? 9.438 -1.145 -6.824 1 96.38 81 VAL A C 1
ATOM 658 O O . VAL A 1 81 ? 9.328 -0.293 -5.938 1 96.38 81 VAL A O 1
ATOM 661 N N . LYS A 1 82 ? 8.391 -1.614 -7.406 1 97.12 82 LYS A N 1
ATOM 662 C CA . LYS A 1 82 ? 7.027 -1.587 -6.887 1 97.12 82 LYS A CA 1
ATOM 663 C C . LYS A 1 82 ? 6.602 -2.963 -6.383 1 97.12 82 LYS A C 1
ATOM 665 O O . LYS A 1 82 ? 6.863 -3.977 -7.035 1 97.12 82 LYS A O 1
ATOM 670 N N . ARG A 1 83 ? 5.98 -2.961 -5.25 1 96.38 83 ARG A N 1
ATOM 671 C CA . ARG A 1 83 ? 5.48 -4.211 -4.691 1 96.38 83 ARG A CA 1
ATOM 672 C C . ARG A 1 83 ? 3.975 -4.148 -4.465 1 96.38 83 ARG A C 1
ATOM 674 O O . ARG A 1 83 ? 3.48 -3.242 -3.791 1 96.38 83 ARG A O 1
ATOM 681 N N . PHE A 1 84 ? 3.289 -5.133 -4.988 1 97.75 84 PHE A N 1
ATOM 682 C CA . PHE A 1 84 ? 1.835 -5.223 -4.91 1 97.75 84 PHE A CA 1
ATOM 683 C C . PHE A 1 84 ? 1.413 -6.414 -4.059 1 97.75 84 PHE A C 1
ATOM 685 O O . PHE A 1 84 ? 2.066 -7.461 -4.078 1 97.75 84 PHE A O 1
ATOM 692 N N . SER A 1 85 ? 0.374 -6.219 -3.416 1 96.75 85 SER A N 1
ATOM 693 C CA . SER A 1 85 ? -0.292 -7.312 -2.721 1 96.75 85 SER A CA 1
ATOM 694 C C . SER A 1 85 ? -1.751 -7.434 -3.146 1 96.75 85 SER A C 1
ATOM 696 O O . SER A 1 85 ? -2.488 -6.445 -3.143 1 96.75 85 SER A O 1
ATOM 698 N N . PHE A 1 86 ? -2.109 -8.664 -3.492 1 96.88 86 PHE A N 1
ATOM 699 C CA . PHE A 1 86 ? -3.488 -8.977 -3.846 1 96.88 86 PHE A CA 1
ATOM 700 C C . PHE A 1 86 ? -4.043 -10.07 -2.941 1 96.88 86 PHE A C 1
ATOM 702 O O . PHE A 1 86 ? -3.4 -11.102 -2.736 1 96.88 86 PHE A O 1
ATOM 709 N N . TYR A 1 87 ? -5.133 -9.812 -2.521 1 92.44 87 TYR A N 1
ATOM 710 C CA . TYR A 1 87 ? -5.766 -10.758 -1.605 1 92.44 87 TYR A CA 1
ATOM 711 C C . TYR A 1 87 ? -6.691 -11.703 -2.354 1 92.44 87 TYR A C 1
ATOM 713 O O . TYR A 1 87 ? -7.734 -11.289 -2.867 1 92.44 87 TYR A O 1
ATOM 721 N N . LEU A 1 88 ? -6.27 -12.883 -2.393 1 93.06 88 LEU A N 1
ATOM 722 C CA . LEU A 1 88 ? -7.016 -13.914 -3.105 1 93.06 88 LEU A CA 1
ATOM 723 C C . LEU A 1 88 ? -7.988 -14.625 -2.174 1 93.06 88 LEU A C 1
ATOM 725 O O . LEU A 1 88 ? -7.668 -15.68 -1.614 1 93.06 88 LEU A O 1
ATOM 729 N N . GLY A 1 89 ? -9.25 -14.094 -2.1 1 85.56 89 GLY A N 1
ATOM 730 C CA . GLY A 1 89 ? -10.195 -14.609 -1.125 1 85.56 89 GLY A CA 1
ATOM 731 C C . GLY A 1 89 ? -9.719 -14.461 0.308 1 85.56 89 GLY A C 1
ATOM 732 O O . GLY A 1 89 ? -9.102 -13.453 0.66 1 85.56 89 GLY A O 1
ATOM 733 N N . ASP A 1 90 ? -10.062 -15.453 1.167 1 84.94 90 ASP A N 1
ATOM 734 C CA . ASP A 1 90 ? -9.766 -15.344 2.592 1 84.94 90 ASP A CA 1
ATOM 735 C C . ASP A 1 90 ? -8.539 -16.172 2.965 1 84.94 90 ASP A C 1
ATOM 737 O O . ASP A 1 90 ? -8.07 -16.125 4.105 1 84.94 90 ASP A O 1
ATOM 741 N N . GLU A 1 91 ? -7.922 -16.75 1.969 1 90.56 91 GLU A N 1
ATOM 742 C CA . GLU A 1 91 ? -6.977 -17.781 2.395 1 90.56 91 GLU A CA 1
ATOM 743 C C . GLU A 1 91 ? -5.602 -17.562 1.771 1 90.56 91 GLU A C 1
ATOM 745 O O . GLU A 1 91 ? -4.609 -18.141 2.215 1 90.56 91 GLU A O 1
ATOM 750 N N . HIS A 1 92 ? -5.578 -16.703 0.727 1 95.31 92 HIS A N 1
ATOM 751 C CA . HIS A 1 92 ? -4.297 -16.609 0.038 1 95.31 92 HIS A CA 1
ATOM 752 C C . HIS A 1 92 ? -3.938 -15.172 -0.284 1 95.31 92 HIS A C 1
ATOM 754 O O . HIS A 1 92 ? -4.824 -14.336 -0.476 1 95.31 92 HIS A O 1
ATOM 760 N N . LEU A 1 93 ? -2.641 -14.953 -0.285 1 96.56 93 LEU A N 1
ATOM 761 C CA . LEU A 1 93 ? -2.037 -13.664 -0.593 1 96.56 93 LEU A CA 1
ATOM 762 C C . LEU A 1 93 ? -1.107 -13.773 -1.798 1 96.56 93 LEU A C 1
ATOM 764 O O . LEU A 1 93 ? -0.219 -14.625 -1.827 1 96.56 93 LEU A O 1
ATOM 768 N N . LEU A 1 94 ? -1.401 -12.992 -2.803 1 97.94 94 LEU A N 1
ATOM 769 C CA . LEU A 1 94 ? -0.488 -12.883 -3.934 1 97.94 94 LEU A CA 1
ATOM 770 C C . LEU A 1 94 ? 0.421 -11.664 -3.781 1 97.94 94 LEU A C 1
ATOM 772 O O . LEU A 1 94 ? -0.061 -10.539 -3.609 1 97.94 94 LEU A O 1
ATOM 776 N N . LEU A 1 95 ? 1.692 -11.867 -3.797 1 97.56 95 LEU A N 1
ATOM 777 C CA . LEU A 1 95 ? 2.68 -10.797 -3.83 1 97.56 95 LEU A CA 1
ATOM 778 C C . LEU A 1 95 ? 3.301 -10.672 -5.215 1 97.56 95 LEU A C 1
ATOM 780 O O . LEU A 1 95 ? 3.73 -11.672 -5.801 1 97.56 95 LEU A O 1
ATOM 784 N N . VAL A 1 96 ? 3.279 -9.461 -5.75 1 98.06 96 VAL A N 1
ATOM 785 C CA . VAL A 1 96 ? 3.842 -9.172 -7.062 1 98.06 96 VAL A CA 1
ATOM 786 C C . VAL A 1 96 ? 4.84 -8.023 -6.953 1 98.06 96 VAL A C 1
ATOM 788 O O . VAL A 1 96 ? 4.582 -7.031 -6.266 1 98.06 96 VAL A O 1
ATOM 791 N N . SER A 1 97 ? 5.98 -8.188 -7.488 1 97.44 97 SER A N 1
ATOM 792 C CA . SER A 1 97 ? 6.902 -7.059 -7.613 1 97.44 97 SER A CA 1
ATOM 793 C C . SER A 1 97 ? 7.195 -6.75 -9.078 1 97.44 97 SER A C 1
ATOM 795 O O . SER A 1 97 ? 7.172 -7.645 -9.922 1 97.44 97 SER A O 1
ATOM 797 N N . ALA A 1 98 ? 7.406 -5.531 -9.398 1 97.88 98 ALA A N 1
ATOM 798 C CA . ALA A 1 98 ? 7.672 -5.074 -10.758 1 97.88 98 ALA A CA 1
ATOM 799 C C . ALA A 1 98 ? 8.703 -3.947 -10.773 1 97.88 98 ALA A C 1
ATOM 801 O O . ALA A 1 98 ? 8.938 -3.309 -9.742 1 97.88 98 ALA A O 1
ATOM 802 N N . GLU A 1 99 ? 9.258 -3.719 -11.914 1 97.12 99 GLU A N 1
ATOM 803 C CA . GLU A 1 99 ? 10.18 -2.598 -12.094 1 97.12 99 GLU A CA 1
ATOM 804 C C . GLU A 1 99 ? 9.492 -1.269 -11.781 1 97.12 99 GLU A C 1
ATOM 806 O O . GLU A 1 99 ? 8.281 -1.137 -11.938 1 97.12 99 GLU A O 1
ATOM 811 N N . ARG A 1 100 ? 10.25 -0.326 -11.398 1 94.12 100 ARG A N 1
ATOM 812 C CA . ARG A 1 100 ? 9.734 0.95 -10.906 1 94.12 100 ARG A CA 1
ATOM 813 C C . ARG A 1 100 ? 8.969 1.685 -12 1 94.12 100 ARG A C 1
ATOM 815 O O . ARG A 1 100 ? 7.973 2.359 -11.719 1 94.12 100 ARG A O 1
ATOM 822 N N . ASP A 1 101 ? 9.398 1.535 -13.227 1 94.94 101 ASP A N 1
ATOM 823 C CA . ASP A 1 101 ? 8.805 2.299 -14.32 1 94.94 101 ASP A CA 1
ATOM 824 C C . ASP A 1 101 ? 7.629 1.541 -14.945 1 94.94 101 ASP A C 1
ATOM 826 O O . ASP A 1 101 ? 7.156 1.9 -16.016 1 94.94 101 ASP A O 1
ATOM 830 N N . CYS A 1 102 ? 7.176 0.469 -14.242 1 96.5 102 CYS A N 1
ATOM 831 C CA . CYS A 1 102 ? 6 -0.236 -14.742 1 96.5 102 CYS A CA 1
ATOM 832 C C . CYS A 1 102 ? 4.758 0.644 -14.664 1 96.5 102 CYS A C 1
ATOM 834 O O . CYS A 1 102 ? 4.734 1.622 -13.914 1 96.5 102 CYS A O 1
ATOM 836 N N . ASN A 1 103 ? 3.809 0.401 -15.516 1 95.25 103 ASN A N 1
ATOM 837 C CA . ASN A 1 103 ? 2.49 1.015 -15.391 1 95.25 103 ASN A CA 1
ATOM 838 C C . ASN A 1 103 ? 1.649 0.319 -14.32 1 95.25 103 ASN A C 1
ATOM 840 O O . ASN A 1 103 ? 1.172 -0.798 -14.531 1 95.25 103 ASN A O 1
ATOM 844 N N . THR A 1 104 ? 1.471 1.009 -13.227 1 95 104 THR A N 1
ATOM 845 C CA . THR A 1 104 ? 0.793 0.442 -12.062 1 95 104 THR A CA 1
ATOM 846 C C . THR A 1 104 ? -0.602 -0.049 -12.438 1 95 104 THR A C 1
ATOM 848 O O . THR A 1 104 ? -0.986 -1.168 -12.086 1 95 104 THR A O 1
ATOM 851 N N . HIS A 1 105 ? -1.343 0.737 -13.117 1 92.75 105 HIS A N 1
ATOM 852 C CA . HIS A 1 105 ? -2.709 0.391 -13.492 1 92.75 105 HIS A CA 1
ATOM 853 C C . HIS A 1 105 ? -2.742 -0.858 -14.367 1 92.75 105 HIS A C 1
ATOM 855 O O . HIS A 1 105 ? -3.59 -1.733 -14.172 1 92.75 105 HIS A O 1
ATOM 861 N N . ASN A 1 106 ? -1.807 -0.888 -15.234 1 95.38 106 ASN A N 1
ATOM 862 C CA . ASN A 1 106 ? -1.752 -2.045 -16.125 1 95.38 106 ASN A CA 1
ATOM 863 C C . ASN A 1 106 ? -1.464 -3.33 -15.352 1 95.38 106 ASN A C 1
ATOM 865 O O . ASN A 1 106 ? -2.094 -4.359 -15.602 1 95.38 106 ASN A O 1
ATOM 869 N N . VAL A 1 107 ? -0.505 -3.293 -14.445 1 97.19 107 VAL A N 1
ATOM 870 C CA . VAL A 1 107 ? -0.16 -4.465 -13.648 1 97.19 107 VAL A CA 1
ATOM 871 C C . VAL A 1 107 ? -1.377 -4.918 -12.844 1 97.19 107 VAL A C 1
ATOM 873 O O . VAL A 1 107 ? -1.746 -6.094 -12.875 1 97.19 107 VAL A O 1
ATOM 876 N N . VAL A 1 108 ? -2.051 -3.984 -12.211 1 96.62 108 VAL A N 1
ATOM 877 C CA . VAL A 1 108 ? -3.197 -4.289 -11.359 1 96.62 108 VAL A CA 1
ATOM 878 C C . VAL A 1 108 ? -4.316 -4.898 -12.203 1 96.62 108 VAL A C 1
ATOM 880 O O . VAL A 1 108 ? -4.863 -5.949 -11.852 1 96.62 108 VAL A O 1
ATOM 883 N N . ASP A 1 109 ? -4.609 -4.262 -13.328 1 96.38 109 ASP A N 1
ATOM 884 C CA . ASP A 1 109 ? -5.688 -4.723 -14.188 1 96.38 109 ASP A CA 1
ATOM 885 C C . ASP A 1 109 ? -5.414 -6.137 -14.703 1 96.38 109 ASP A C 1
ATOM 887 O O . ASP A 1 109 ? -6.309 -6.984 -14.703 1 96.38 109 ASP A O 1
ATOM 891 N N . LYS A 1 110 ? -4.219 -6.352 -15.109 1 97.44 110 LYS A N 1
ATOM 892 C CA . LYS A 1 110 ? -3.855 -7.656 -15.648 1 97.44 110 LYS A CA 1
ATOM 893 C C . LYS A 1 110 ? -3.955 -8.742 -14.586 1 97.44 110 LYS A C 1
ATOM 895 O O . LYS A 1 110 ? -4.473 -9.828 -14.844 1 97.44 110 LYS A O 1
ATOM 900 N N . VAL A 1 111 ? -3.447 -8.477 -13.391 1 97.94 111 VAL A N 1
ATOM 901 C CA . VAL A 1 111 ? -3.477 -9.461 -12.312 1 97.94 111 VAL A CA 1
ATOM 902 C C . VAL A 1 111 ? -4.922 -9.789 -11.953 1 97.94 111 VAL A C 1
ATOM 904 O O . VAL A 1 111 ? -5.277 -10.961 -11.805 1 97.94 111 VAL A O 1
ATOM 907 N N . ILE A 1 112 ? -5.754 -8.781 -11.867 1 96.38 112 ILE A N 1
ATOM 908 C CA . ILE A 1 112 ? -7.152 -8.977 -11.508 1 96.38 112 ILE A CA 1
ATOM 909 C C . ILE A 1 112 ? -7.859 -9.781 -12.594 1 96.38 112 ILE A C 1
ATOM 911 O O . ILE A 1 112 ? -8.625 -10.695 -12.305 1 96.38 112 ILE A O 1
ATOM 915 N N . GLN A 1 113 ? -7.598 -9.367 -13.805 1 96.81 113 GLN A N 1
ATOM 916 C CA . GLN A 1 113 ? -8.18 -10.102 -14.922 1 96.81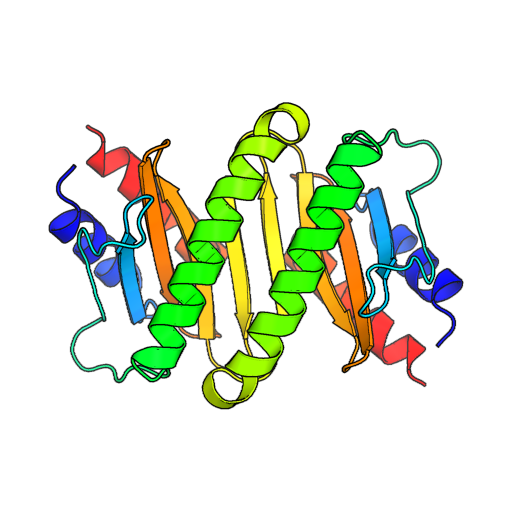 113 GLN A CA 1
ATOM 917 C C . GLN A 1 113 ? -7.789 -11.578 -14.883 1 96.81 113 GLN A C 1
ATOM 919 O O . GLN A 1 113 ? -8.648 -12.453 -15 1 96.81 113 GLN A O 1
ATOM 924 N N . LEU A 1 114 ? -6.551 -11.844 -14.688 1 97.56 114 LEU A N 1
ATOM 925 C CA . LEU A 1 114 ? -6.039 -13.211 -14.656 1 97.56 114 LEU A CA 1
ATOM 926 C C . LEU A 1 114 ? -6.613 -13.977 -13.477 1 97.56 114 LEU A C 1
ATOM 928 O O . LEU A 1 114 ? -6.852 -15.18 -13.57 1 97.56 114 LEU A O 1
ATOM 932 N N . TYR A 1 115 ? -6.777 -13.312 -12.344 1 96.5 115 TYR A N 1
ATOM 933 C CA . TYR A 1 115 ? -7.371 -13.953 -11.18 1 96.5 115 TYR A CA 1
ATOM 934 C C . TYR A 1 115 ? -8.75 -14.508 -11.508 1 96.5 115 TYR A C 1
ATOM 936 O O . TYR A 1 115 ? -9.047 -15.672 -11.211 1 96.5 115 TYR A O 1
ATOM 944 N N . TYR A 1 116 ? -9.555 -13.711 -12.148 1 94.5 116 TYR A N 1
ATOM 945 C CA . TYR A 1 116 ? -10.922 -14.125 -12.469 1 94.5 116 TYR A CA 1
ATOM 946 C C . TYR A 1 116 ? -10.922 -15.203 -13.547 1 94.5 116 TYR A C 1
ATOM 948 O O . TYR A 1 116 ? -11.758 -16.109 -13.523 1 94.5 116 TYR A O 1
ATOM 956 N N . GLU A 1 117 ? -10.016 -15.172 -14.445 1 95.06 117 GLU A N 1
ATOM 957 C CA . GLU A 1 117 ? -9.906 -16.172 -15.5 1 95.06 117 GLU A CA 1
ATOM 958 C C . GLU A 1 117 ? -9.508 -17.531 -14.922 1 95.06 117 GLU A C 1
ATOM 960 O O . GLU A 1 117 ? -9.859 -18.578 -15.477 1 95.06 117 GLU A O 1
ATOM 965 N N . ASN A 1 118 ? -8.781 -17.453 -13.812 1 94.38 118 ASN A N 1
ATOM 966 C CA . ASN A 1 118 ? -8.273 -18.688 -13.234 1 94.38 118 ASN A CA 1
ATOM 967 C C . ASN A 1 118 ? -9.227 -19.25 -12.18 1 94.38 118 ASN A C 1
ATOM 969 O O . ASN A 1 118 ? -8.977 -20.312 -11.617 1 94.38 118 ASN A O 1
ATOM 973 N N . GLN A 1 119 ? -10.156 -18.5 -11.742 1 85.94 119 GLN A N 1
ATOM 974 C CA . GLN A 1 119 ? -11.18 -19.016 -10.836 1 85.94 119 GLN A CA 1
ATOM 975 C C . GLN A 1 119 ? -12.156 -19.922 -11.578 1 85.94 119 GLN A C 1
ATOM 977 O O . GLN A 1 119 ? -12.852 -20.734 -10.961 1 85.94 119 GLN A O 1
ATOM 982 N N . GLU A 1 120 ? -12.406 -19.812 -12.891 1 68.75 120 GLU A N 1
ATOM 983 C CA . GLU A 1 120 ? -13.312 -20.641 -13.695 1 68.75 120 GLU A CA 1
ATOM 984 C C . GLU A 1 120 ? -12.688 -21.984 -14.031 1 68.75 120 GLU A C 1
ATOM 986 O O . GLU A 1 120 ? -13.352 -23.016 -13.953 1 68.75 120 GLU A O 1
ATOM 991 N N . MET B 1 1 ? 8.609 22.266 9.883 1 90.75 1 MET B N 1
ATOM 992 C CA . MET B 1 1 ? 7.434 22.297 9.023 1 90.75 1 MET B CA 1
ATOM 993 C C . MET B 1 1 ? 6.164 22.5 9.844 1 90.75 1 MET B C 1
ATOM 995 O O . MET B 1 1 ? 6.02 21.938 10.922 1 90.75 1 MET B O 1
ATOM 999 N N . ASP B 1 2 ? 5.309 23.391 9.367 1 96.12 2 ASP B N 1
ATOM 1000 C CA . ASP B 1 2 ? 3.973 23.547 9.93 1 96.12 2 ASP B CA 1
ATOM 1001 C C . ASP B 1 2 ? 3.014 22.5 9.367 1 96.12 2 ASP B C 1
ATOM 1003 O O . ASP B 1 2 ? 2.443 22.688 8.289 1 96.12 2 ASP B O 1
ATOM 1007 N N . TYR B 1 3 ? 2.789 21.422 10.148 1 96.88 3 TYR B N 1
ATOM 1008 C CA . TYR B 1 3 ? 2.045 20.266 9.648 1 96.88 3 TYR B CA 1
ATOM 1009 C C . TYR B 1 3 ? 0.562 20.594 9.516 1 96.88 3 TYR B C 1
ATOM 1011 O O . TYR B 1 3 ? -0.131 20.031 8.664 1 96.88 3 TYR B O 1
ATOM 1019 N N . GLU B 1 4 ? 0.076 21.438 10.375 1 97.38 4 GLU B N 1
ATOM 1020 C CA . GLU B 1 4 ? -1.312 21.859 10.219 1 97.38 4 GLU B CA 1
ATOM 1021 C C . GLU B 1 4 ? -1.529 22.547 8.867 1 97.38 4 GLU B C 1
ATOM 1023 O O . GLU B 1 4 ? -2.486 22.234 8.156 1 97.38 4 GLU B O 1
ATOM 1028 N N . LYS B 1 5 ? -0.685 23.438 8.562 1 97.56 5 LYS B N 1
ATOM 1029 C CA . LYS B 1 5 ? -0.745 24.141 7.277 1 97.56 5 LYS B CA 1
ATOM 1030 C C . LYS B 1 5 ? -0.542 23.156 6.117 1 97.56 5 LYS B C 1
ATOM 1032 O O . LYS B 1 5 ? -1.28 23.203 5.129 1 97.56 5 LYS B O 1
ATOM 1037 N N . PHE B 1 6 ? 0.486 22.344 6.25 1 98.19 6 PHE B N 1
ATOM 1038 C CA . PHE B 1 6 ? 0.819 21.344 5.242 1 98.19 6 PHE B CA 1
ATOM 1039 C C . PHE B 1 6 ? -0.385 20.469 4.934 1 98.19 6 PHE B C 1
ATOM 1041 O O . PHE B 1 6 ? -0.757 20.297 3.77 1 98.19 6 PHE B O 1
ATOM 1048 N N . CYS B 1 7 ? -1.077 20 5.945 1 98.38 7 CYS B N 1
ATOM 1049 C CA . CYS B 1 7 ? -2.221 19.109 5.77 1 98.38 7 CYS B CA 1
ATOM 1050 C C . CYS B 1 7 ? -3.412 19.875 5.188 1 98.38 7 CYS B C 1
ATOM 1052 O O . CYS B 1 7 ? -4.164 19.328 4.379 1 98.38 7 CYS B O 1
ATOM 1054 N N . SER B 1 8 ? -3.547 21.062 5.609 1 98 8 SER B N 1
ATOM 1055 C CA . SER B 1 8 ? -4.609 21.891 5.035 1 98 8 SER B CA 1
ATOM 1056 C C . SER B 1 8 ? -4.406 22.094 3.539 1 98 8 SER B C 1
ATOM 1058 O O . SER B 1 8 ? -5.363 22.047 2.766 1 98 8 SER B O 1
ATOM 1060 N N . GLN B 1 9 ? -3.201 22.297 3.105 1 98.44 9 GLN B N 1
ATOM 1061 C CA . GLN B 1 9 ? -2.873 22.469 1.693 1 98.44 9 GLN B CA 1
ATOM 1062 C C . GLN B 1 9 ? -3.166 21.188 0.91 1 98.44 9 GLN B C 1
ATOM 1064 O O . GLN B 1 9 ? -3.633 21.25 -0.23 1 98.44 9 GLN B O 1
ATOM 1069 N N . ILE B 1 10 ? -2.922 20.047 1.517 1 98.5 10 ILE B N 1
ATOM 1070 C CA . ILE B 1 10 ? -3.191 18.766 0.878 1 98.5 10 ILE B CA 1
ATOM 1071 C C . ILE B 1 10 ? -4.691 18.609 0.65 1 98.5 10 ILE B C 1
ATOM 1073 O O . ILE B 1 10 ? -5.125 18.25 -0.45 1 98.5 10 ILE B O 1
ATOM 1077 N N . LEU B 1 11 ? -5.492 18.922 1.678 1 98.25 11 LEU B N 1
ATOM 1078 C CA . LEU B 1 11 ? -6.945 18.828 1.569 1 98.25 11 LEU B CA 1
ATOM 1079 C C . LEU B 1 11 ? -7.477 19.75 0.484 1 98.25 11 LEU B C 1
ATOM 1081 O O . LEU B 1 11 ? -8.43 19.406 -0.222 1 98.25 11 LEU B O 1
ATOM 1085 N N . GLU B 1 12 ? -6.852 20.844 0.29 1 97.62 12 GLU B N 1
ATOM 1086 C CA . GLU B 1 12 ? -7.297 21.844 -0.674 1 97.62 12 GLU B CA 1
ATOM 1087 C C . GLU B 1 12 ? -6.863 21.469 -2.09 1 97.62 12 GLU B C 1
ATOM 1089 O O . GLU B 1 12 ? -7.477 21.906 -3.066 1 97.62 12 GLU B O 1
ATOM 1094 N N . ALA B 1 13 ? -5.828 20.719 -2.234 1 97.19 13 ALA B N 1
ATOM 1095 C CA . ALA B 1 13 ? -5.227 20.406 -3.529 1 97.19 13 ALA B CA 1
ATOM 1096 C C . ALA B 1 13 ? -6.152 19.547 -4.371 1 97.19 13 ALA B C 1
ATOM 1098 O O . ALA B 1 13 ? -6.059 19.531 -5.602 1 97.19 13 ALA B O 1
ATOM 1099 N N . ASP B 1 14 ? -6.996 18.781 -3.748 1 97.06 14 ASP B N 1
ATOM 1100 C CA . ASP B 1 14 ? -7.934 17.891 -4.43 1 97.06 14 ASP B CA 1
ATOM 1101 C C . ASP B 1 14 ? -9.188 17.672 -3.588 1 97.06 14 ASP B C 1
ATOM 1103 O O . ASP B 1 14 ? -9.109 17.172 -2.467 1 97.06 14 ASP B O 1
ATOM 1107 N N . PRO B 1 15 ? -10.32 18.031 -4.109 1 96.19 15 PRO B N 1
ATOM 1108 C CA . PRO B 1 15 ? -11.555 17.938 -3.326 1 96.19 15 PRO B CA 1
ATOM 1109 C C . PRO B 1 15 ? -11.914 16.484 -2.975 1 96.19 15 PRO B C 1
ATOM 1111 O O . PRO B 1 15 ? -12.773 16.25 -2.125 1 96.19 15 PRO B O 1
ATOM 1114 N N . LYS B 1 16 ? -11.273 15.531 -3.555 1 97.19 16 LYS B N 1
ATOM 1115 C CA . LYS B 1 16 ? -11.562 14.125 -3.295 1 97.19 16 LYS B CA 1
ATOM 1116 C C . LYS B 1 16 ? -10.781 13.617 -2.09 1 97.19 16 LYS B C 1
ATOM 1118 O O . LYS B 1 16 ? -11.047 12.523 -1.588 1 97.19 16 LYS B O 1
ATOM 1123 N N . ILE B 1 17 ? -9.812 14.383 -1.647 1 98.12 17 ILE B N 1
ATOM 1124 C CA . ILE B 1 17 ? -9.094 14.008 -0.436 1 98.12 17 ILE B CA 1
ATOM 1125 C C . ILE B 1 17 ? -9.969 14.273 0.788 1 98.12 17 ILE B C 1
ATOM 1127 O O . ILE B 1 17 ? -10.492 15.375 0.958 1 98.12 17 ILE B O 1
ATOM 1131 N N . ARG B 1 18 ? -10.117 13.258 1.62 1 97.56 18 ARG B N 1
ATOM 1132 C CA . ARG B 1 18 ?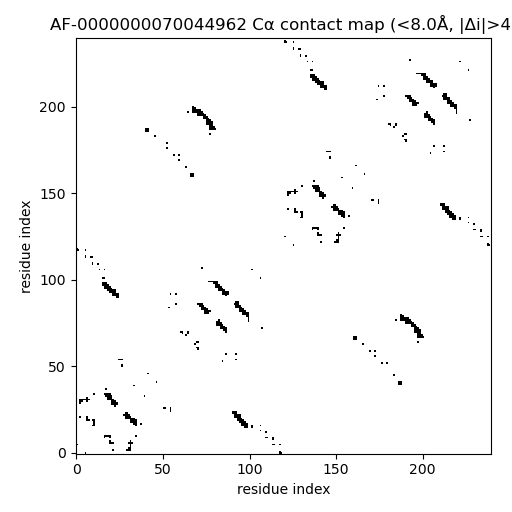 -11.023 13.297 2.762 1 97.56 18 ARG B CA 1
ATOM 1133 C C . ARG B 1 18 ? -10.266 13.562 4.059 1 97.56 18 ARG B C 1
ATOM 1135 O O . ARG B 1 18 ? -10.82 14.094 5.016 1 97.56 18 ARG B O 1
ATOM 1142 N N . PHE B 1 19 ? -9.133 13.172 4.113 1 97.56 19 PHE B N 1
ATOM 1143 C CA . PHE B 1 19 ? -8.344 13.07 5.336 1 97.56 19 PHE B CA 1
ATOM 1144 C C . PHE B 1 19 ? -6.855 13.25 5.039 1 97.56 19 PHE B C 1
ATOM 1146 O O . PHE B 1 19 ? -6.352 12.734 4.039 1 97.56 19 PHE B O 1
ATOM 1153 N N . ALA B 1 20 ? -6.16 14.062 5.797 1 98.38 20 ALA B N 1
ATOM 1154 C CA . ALA B 1 20 ? -4.715 14.25 5.789 1 98.38 20 ALA B CA 1
ATOM 1155 C C . ALA B 1 20 ? -4.188 14.539 7.191 1 98.38 20 ALA B C 1
ATOM 1157 O O . ALA B 1 20 ? -4.535 15.562 7.793 1 98.38 20 ALA B O 1
ATOM 1158 N N . THR B 1 21 ? -3.398 13.656 7.703 1 97.81 21 THR B N 1
ATOM 1159 C CA . THR B 1 21 ? -2.928 13.789 9.078 1 97.81 21 THR B CA 1
ATOM 1160 C C . THR B 1 21 ? -1.493 13.281 9.203 1 97.81 21 THR B C 1
ATOM 1162 O O . THR B 1 21 ? -1.131 12.266 8.617 1 97.81 21 THR B O 1
ATOM 1165 N N . VAL B 1 22 ? -0.716 13.93 10.047 1 98 22 VAL B N 1
ATOM 1166 C CA . VAL B 1 22 ? 0.67 13.555 10.305 1 98 22 VAL B CA 1
ATOM 1167 C C . VAL B 1 22 ? 0.79 12.945 11.695 1 98 22 VAL B C 1
ATOM 1169 O O . VAL B 1 22 ? 0.232 13.477 12.664 1 98 22 VAL B O 1
ATOM 1172 N N . TYR B 1 23 ? 1.463 11.836 11.742 1 97.31 23 TYR B N 1
ATOM 1173 C CA . TYR B 1 23 ? 1.748 11.148 12.992 1 97.31 23 TYR B CA 1
ATOM 1174 C C . TYR B 1 23 ? 3.25 11.016 13.219 1 97.31 23 TYR B C 1
ATOM 1176 O O . TYR B 1 23 ? 4.027 11.023 12.258 1 97.31 23 TYR B O 1
ATOM 1184 N N . ASP B 1 24 ? 3.65 10.906 14.492 1 95.44 24 ASP B N 1
ATOM 1185 C CA . ASP B 1 24 ? 5.051 10.617 14.773 1 95.44 24 ASP B CA 1
ATOM 1186 C C . ASP B 1 24 ? 5.27 9.117 14.969 1 95.44 24 ASP B C 1
ATOM 1188 O O . ASP B 1 24 ? 4.375 8.312 14.703 1 95.44 24 ASP B O 1
ATOM 1192 N N . GLU B 1 25 ? 6.477 8.695 15.344 1 90.81 25 GLU B N 1
ATOM 1193 C CA . GLU B 1 25 ? 6.863 7.285 15.398 1 90.81 25 GLU B CA 1
ATOM 1194 C C . GLU B 1 25 ? 6.137 6.559 16.531 1 90.81 25 GLU B C 1
ATOM 1196 O O . GLU B 1 25 ? 6.164 5.328 16.594 1 90.81 25 GLU B O 1
ATOM 1201 N N . TRP B 1 26 ? 5.453 7.332 17.391 1 91.69 26 TRP B N 1
ATOM 1202 C CA . TRP B 1 26 ? 4.684 6.754 18.484 1 91.69 26 TRP B CA 1
ATOM 1203 C C . TRP B 1 26 ? 3.189 6.801 18.188 1 91.69 26 TRP B C 1
ATOM 1205 O O . TRP B 1 26 ? 2.363 6.629 19.094 1 91.69 26 TRP B O 1
ATOM 1215 N N . ALA B 1 27 ? 2.854 7.09 16.984 1 93.62 27 ALA B N 1
ATOM 1216 C CA . ALA B 1 27 ? 1.467 7.176 16.531 1 93.62 27 ALA B CA 1
ATOM 1217 C C . ALA B 1 27 ? 0.747 8.352 17.188 1 93.62 27 ALA B C 1
ATOM 1219 O O . ALA B 1 27 ? -0.468 8.305 17.391 1 93.62 27 ALA B O 1
ATOM 1220 N N . THR B 1 28 ? 1.56 9.297 17.547 1 95.31 28 THR B N 1
ATOM 1221 C CA . THR B 1 28 ? 0.964 10.5 18.125 1 95.31 28 THR B CA 1
ATOM 1222 C C . THR B 1 28 ? 0.581 11.492 17.031 1 95.31 28 THR B C 1
ATOM 1224 O O . THR B 1 28 ? 1.372 11.758 16.125 1 95.31 28 THR B O 1
ATOM 1227 N N . HIS B 1 29 ? -0.6 11.984 17.172 1 95.88 29 HIS B N 1
ATOM 1228 C CA . HIS B 1 29 ? -1.107 13 16.25 1 95.88 29 HIS B CA 1
ATOM 1229 C C . HIS B 1 29 ? -0.275 14.273 16.312 1 95.88 29 HIS B C 1
ATOM 1231 O O . HIS B 1 29 ? -0.109 14.852 17.391 1 95.88 29 HIS B O 1
ATOM 1237 N N . VAL B 1 30 ? 0.242 14.773 15.141 1 96.81 30 VAL B N 1
ATOM 1238 C CA . VAL B 1 30 ? 1.124 15.938 15.094 1 96.81 30 VAL B CA 1
ATOM 1239 C C . VAL B 1 30 ? 0.42 17.094 14.375 1 96.81 30 VAL B C 1
ATOM 1241 O O . VAL B 1 30 ? 0.72 18.25 14.625 1 96.81 30 VAL B O 1
ATOM 1244 N N . GLY B 1 31 ? -0.435 16.734 13.461 1 97 31 GLY B N 1
ATOM 1245 C CA . GLY B 1 31 ? -1.17 17.75 12.727 1 97 31 GLY B CA 1
ATOM 1246 C C . GLY B 1 31 ? -2.092 17.172 11.672 1 97 31 GLY B C 1
ATOM 1247 O O . GLY B 1 31 ? -1.959 16.016 11.297 1 97 31 GLY B O 1
ATOM 1248 N N . GLY B 1 32 ? -3.057 18.016 11.266 1 97.5 32 GLY B N 1
ATOM 1249 C CA . GLY B 1 32 ? -3.98 17.625 10.211 1 97.5 32 GLY B CA 1
ATOM 1250 C C . GLY B 1 32 ? -5.289 17.062 10.742 1 97.5 32 GLY B C 1
ATOM 1251 O O . GLY B 1 32 ? -5.641 17.297 11.906 1 97.5 32 GLY B O 1
ATOM 1252 N N . GLY B 1 33 ? -6.02 16.453 9.805 1 95.5 33 GLY B N 1
ATOM 1253 C CA . GLY B 1 33 ? -7.328 15.93 10.156 1 95.5 33 GLY B CA 1
ATOM 1254 C C . GLY B 1 33 ? -8.227 15.703 8.953 1 95.5 33 GLY B C 1
ATOM 1255 O O . GLY B 1 33 ? -7.738 15.586 7.828 1 95.5 33 GLY B O 1
ATOM 1256 N N . MET B 1 34 ? -9.453 15.57 9.32 1 95.44 34 MET B N 1
ATOM 1257 C CA . MET B 1 34 ? -10.477 15.297 8.305 1 95.44 34 MET B CA 1
ATOM 1258 C C . MET B 1 34 ? -10.891 16.578 7.594 1 95.44 34 MET B C 1
ATOM 1260 O O . MET B 1 34 ? -10.875 17.656 8.188 1 95.44 34 MET B O 1
ATOM 1264 N N . ARG B 1 35 ? -11.203 16.406 6.344 1 96.5 35 ARG B N 1
ATOM 1265 C CA . ARG B 1 35 ? -11.867 17.5 5.648 1 96.5 35 ARG B CA 1
ATOM 1266 C C . ARG B 1 35 ? -13.164 17.891 6.352 1 96.5 35 ARG B C 1
ATOM 1268 O O . ARG B 1 35 ? -13.961 17.031 6.723 1 96.5 35 ARG B O 1
ATOM 1275 N N . LYS B 1 36 ? -13.414 19.156 6.465 1 93.94 36 LYS B N 1
ATOM 1276 C CA . LYS B 1 36 ? -14.609 19.641 7.148 1 93.94 36 LYS B CA 1
ATOM 1277 C C . LYS B 1 36 ? -15.875 19.156 6.449 1 93.94 36 LYS B C 1
ATOM 1279 O O . LYS B 1 36 ? -15.969 19.203 5.223 1 93.94 36 LYS B O 1
ATOM 1284 N N . GLY B 1 37 ? -16.812 18.656 7.254 1 93.19 37 GLY B N 1
ATOM 1285 C CA . GLY B 1 37 ? -18.125 18.297 6.742 1 93.19 37 GLY B CA 1
ATOM 1286 C C . GLY B 1 37 ? -18.219 16.844 6.328 1 93.19 37 GLY B C 1
ATOM 1287 O O . GLY B 1 37 ? -19.281 16.359 5.945 1 93.19 37 GLY B O 1
ATOM 1288 N N . LEU B 1 38 ? -17.141 16.156 6.34 1 93.12 38 LEU B N 1
ATOM 1289 C CA . LEU B 1 38 ? -17.172 14.75 5.945 1 93.12 38 LEU B CA 1
ATOM 1290 C C . LEU B 1 38 ? -17.172 13.844 7.172 1 93.12 38 LEU B C 1
ATOM 1292 O O . LEU B 1 38 ? -16.5 14.125 8.164 1 93.12 38 LEU B O 1
ATOM 1296 N N . GLU B 1 39 ? -17.922 12.836 7.047 1 89.69 39 GLU B N 1
ATOM 1297 C CA . GLU B 1 39 ? -17.953 11.828 8.102 1 89.69 39 GLU B CA 1
ATOM 1298 C C . GLU B 1 39 ? -16.828 10.812 7.941 1 89.69 39 GLU B C 1
ATOM 1300 O O . GLU B 1 39 ? -16.516 10.391 6.824 1 89.69 39 GLU B O 1
ATOM 1305 N N . ASN B 1 40 ? -16.312 10.438 9.078 1 90.44 40 ASN B N 1
ATOM 1306 C CA . ASN B 1 40 ? -15.312 9.383 9.07 1 90.44 40 ASN B CA 1
ATOM 1307 C C . ASN B 1 40 ? -15.93 8.016 8.781 1 90.44 40 ASN B C 1
ATOM 1309 O O . ASN B 1 40 ? -16.969 7.668 9.344 1 90.44 40 ASN B O 1
ATOM 1313 N N . LEU B 1 41 ? -15.359 7.324 7.918 1 92.56 41 LEU B N 1
ATOM 1314 C CA . LEU B 1 41 ? -15.844 5.988 7.578 1 92.56 41 LEU B CA 1
ATOM 1315 C C . LEU B 1 41 ? -15.477 4.984 8.664 1 92.56 41 LEU B C 1
ATOM 1317 O O . LEU B 1 41 ? -16.062 3.898 8.734 1 92.56 41 LEU B O 1
ATOM 1321 N N . LEU B 1 42 ? -14.492 5.301 9.477 1 91.06 42 LEU B N 1
ATOM 1322 C CA . LEU B 1 42 ? -13.969 4.418 10.516 1 91.06 42 LEU B CA 1
ATOM 1323 C C . LEU B 1 42 ? -14.375 4.902 11.898 1 91.06 42 LEU B C 1
ATOM 1325 O O . LEU B 1 42 ? -14.445 6.109 12.148 1 91.06 42 LEU B O 1
ATOM 1329 N N . SER B 1 43 ? -14.641 3.922 12.719 1 88.12 43 SER B N 1
ATOM 1330 C CA . SER B 1 43 ? -14.703 4.289 14.133 1 88.12 43 SER B CA 1
ATOM 1331 C C . SER B 1 43 ? -13.352 4.773 14.641 1 88.12 43 SER B C 1
ATOM 1333 O O . SER B 1 43 ? -12.32 4.531 14.008 1 88.12 43 SER B O 1
ATOM 1335 N N . GLU B 1 44 ? -13.375 5.43 15.758 1 87.5 44 GLU B N 1
ATOM 1336 C CA . GLU B 1 44 ? -12.125 5.879 16.359 1 87.5 44 GLU B CA 1
ATOM 1337 C C . GLU B 1 44 ? -11.188 4.703 16.625 1 87.5 44 GLU B C 1
ATOM 1339 O O . GLU B 1 44 ? -9.984 4.797 16.375 1 87.5 44 GLU B O 1
ATOM 1344 N N . HIS B 1 45 ? -11.734 3.598 17.125 1 89.19 45 HIS B N 1
ATOM 1345 C CA . HIS B 1 45 ? -10.953 2.4 17.406 1 89.19 45 HIS B CA 1
ATOM 1346 C C . HIS B 1 45 ? -10.328 1.843 16.141 1 89.19 45 HIS B C 1
ATOM 1348 O O . HIS B 1 45 ? -9.133 1.552 16.109 1 89.19 45 HIS B O 1
ATOM 1354 N N . ALA B 1 46 ? -11.125 1.756 15.07 1 88.88 46 ALA B N 1
ATOM 1355 C CA . ALA B 1 46 ? -10.648 1.219 13.797 1 88.88 46 ALA B CA 1
ATOM 1356 C C . ALA B 1 46 ? -9.578 2.121 13.188 1 88.88 46 ALA B C 1
ATOM 1358 O O . ALA B 1 46 ? -8.594 1.634 12.633 1 88.88 46 ALA B O 1
ATOM 1359 N N . GLU B 1 47 ? -9.828 3.408 13.281 1 89.94 47 GLU B N 1
ATOM 1360 C CA . GLU B 1 47 ? -8.844 4.367 12.797 1 89.94 47 GLU B CA 1
ATOM 1361 C C . GLU B 1 47 ? -7.516 4.211 13.523 1 89.94 47 GLU B C 1
ATOM 1363 O O . GLU B 1 47 ? -6.457 4.176 12.891 1 89.94 47 GLU B O 1
ATOM 1368 N N . ASN B 1 48 ? -7.578 4.105 14.797 1 89.94 48 ASN B N 1
ATOM 1369 C CA . ASN B 1 48 ? -6.359 3.93 15.578 1 89.94 48 ASN B CA 1
ATOM 1370 C C . ASN B 1 48 ? -5.629 2.646 15.203 1 89.94 48 ASN B C 1
ATOM 1372 O O . ASN B 1 48 ? -4.398 2.623 15.133 1 89.94 48 ASN B O 1
ATOM 1376 N N . GLU B 1 49 ? -6.359 1.64 14.969 1 88.44 49 GLU B N 1
ATOM 1377 C CA . GLU B 1 49 ? -5.754 0.382 14.539 1 88.44 49 GLU B CA 1
ATOM 1378 C C . GLU B 1 49 ? -5.016 0.549 13.219 1 88.44 49 GLU B C 1
ATOM 1380 O O . GLU B 1 49 ? -3.883 0.089 13.07 1 88.44 49 GLU B O 1
ATOM 1385 N N . LEU B 1 50 ? -5.672 1.216 12.328 1 89.62 50 LEU B N 1
ATOM 1386 C CA . LEU B 1 50 ? -5.074 1.409 11.016 1 89.62 50 LEU B CA 1
ATOM 1387 C C . LEU B 1 50 ? -3.838 2.301 11.109 1 89.62 50 LEU B C 1
ATOM 1389 O O . LEU B 1 50 ? -2.857 2.084 10.391 1 89.62 50 LEU B O 1
ATOM 1393 N N . VAL B 1 51 ? -3.914 3.262 11.961 1 92.62 51 VAL B N 1
ATOM 1394 C CA . VAL B 1 51 ? -2.756 4.121 12.18 1 92.62 51 VAL B CA 1
ATOM 1395 C C . VAL B 1 51 ? -1.602 3.295 12.742 1 92.62 51 VAL B C 1
ATOM 1397 O O . VAL B 1 51 ? -0.466 3.402 12.273 1 92.62 51 VAL B O 1
ATOM 1400 N N . ASN B 1 52 ? -1.91 2.436 13.672 1 90.12 52 ASN B N 1
ATOM 1401 C CA . ASN B 1 52 ? -0.88 1.596 14.273 1 90.12 52 ASN B CA 1
ATOM 1402 C C . ASN B 1 52 ? -0.243 0.667 13.242 1 90.12 52 ASN B C 1
ATOM 1404 O O . ASN B 1 52 ? 0.978 0.504 13.219 1 90.12 52 ASN B O 1
ATOM 1408 N N . ILE B 1 53 ? -1.066 0.113 12.438 1 87.12 53 ILE B N 1
ATOM 1409 C CA . ILE B 1 53 ? -0.569 -0.754 11.375 1 87.12 53 ILE B CA 1
ATOM 1410 C C . ILE B 1 53 ? 0.345 0.041 10.445 1 87.12 53 ILE B C 1
ATOM 1412 O O . ILE B 1 53 ? 1.419 -0.432 10.07 1 87.12 53 ILE B O 1
ATOM 1416 N N . SER B 1 54 ? -0.037 1.24 10.102 1 92.62 54 SER B N 1
ATOM 1417 C CA . SER B 1 54 ? 0.743 2.09 9.211 1 92.62 54 SER B CA 1
ATOM 1418 C C . SER B 1 54 ? 2.092 2.445 9.82 1 92.62 54 SER B C 1
ATOM 1420 O O . SER B 1 54 ? 3.107 2.482 9.125 1 92.62 54 SER B O 1
ATOM 1422 N N . VAL B 1 55 ? 2.057 2.648 11.086 1 90.81 55 VAL B N 1
ATOM 1423 C CA . VAL B 1 55 ? 3.293 3 11.773 1 90.81 55 VAL B CA 1
ATOM 1424 C C . VAL B 1 55 ? 4.215 1.783 11.836 1 90.81 55 VAL B C 1
ATOM 1426 O O . VAL B 1 55 ? 5.426 1.903 11.617 1 90.81 55 VAL B O 1
ATOM 1429 N N . LEU B 1 56 ? 3.68 0.625 12.117 1 84.88 56 LEU B N 1
ATOM 1430 C CA . LEU B 1 56 ? 4.469 -0.6 12.109 1 84.88 56 LEU B CA 1
ATOM 1431 C C . LEU B 1 56 ? 5.062 -0.852 10.727 1 84.88 56 LEU B C 1
ATOM 1433 O O . LEU B 1 56 ? 6.234 -1.218 10.602 1 84.88 56 LEU B O 1
ATOM 1437 N N . ASP B 1 57 ? 4.277 -0.63 9.734 1 88.06 57 ASP B N 1
ATOM 1438 C CA . ASP B 1 57 ? 4.738 -0.756 8.352 1 88.06 57 ASP B CA 1
ATOM 1439 C C . ASP B 1 57 ? 5.883 0.211 8.07 1 88.06 57 ASP B C 1
ATOM 1441 O O . ASP B 1 57 ? 6.863 -0.155 7.414 1 88.06 57 ASP B O 1
ATOM 1445 N N . TRP B 1 58 ? 5.645 1.329 8.523 1 90 58 TRP B N 1
ATOM 1446 C CA . TRP B 1 58 ? 6.645 2.377 8.344 1 90 58 TRP B CA 1
ATOM 1447 C C . TRP B 1 58 ? 7.992 1.944 8.922 1 90 58 TRP B C 1
ATOM 1449 O O . TRP B 1 58 ? 9.023 2.051 8.25 1 90 58 TRP B O 1
ATOM 1459 N N . LYS B 1 59 ? 7.996 1.413 10.023 1 86 59 LYS B N 1
ATOM 1460 C CA . LYS B 1 59 ? 9.227 0.975 10.672 1 86 59 LYS B CA 1
ATOM 1461 C C . LYS B 1 59 ? 9.859 -0.19 9.922 1 86 59 LYS B C 1
ATOM 1463 O O . LYS B 1 59 ? 11.078 -0.209 9.703 1 86 59 LYS B O 1
ATOM 1468 N N . ALA B 1 60 ? 9.094 -1.085 9.523 1 84.75 60 ALA B N 1
ATOM 1469 C CA . ALA B 1 60 ? 9.586 -2.229 8.758 1 84.75 60 ALA B CA 1
ATOM 1470 C C . ALA B 1 60 ? 10.18 -1.784 7.43 1 84.75 60 ALA B C 1
ATOM 1472 O O . ALA B 1 60 ? 11.227 -2.285 7.012 1 84.75 60 ALA B O 1
ATOM 1473 N N . ARG B 1 61 ? 9.625 -0.892 6.789 1 86.88 61 ARG B N 1
ATOM 1474 C CA . ARG B 1 61 ? 10.055 -0.455 5.469 1 86.88 61 ARG B CA 1
ATOM 1475 C C . ARG B 1 61 ? 11.344 0.361 5.555 1 86.88 61 ARG B C 1
ATOM 1477 O O . ARG B 1 61 ? 12.148 0.363 4.621 1 86.88 61 ARG B O 1
ATOM 1484 N N . LYS B 1 62 ? 11.469 1.028 6.652 1 86.81 62 LYS B N 1
ATOM 1485 C CA . LYS B 1 62 ? 12.75 1.694 6.875 1 86.81 62 LYS B CA 1
ATOM 1486 C C . LYS B 1 62 ? 13.906 0.694 6.84 1 86.81 62 LYS B C 1
ATOM 1488 O O . LYS B 1 62 ? 14.953 0.967 6.25 1 86.81 62 LYS B O 1
ATOM 1493 N N . ASP B 1 63 ? 13.648 -0.432 7.363 1 85.81 63 ASP B N 1
ATOM 1494 C CA . ASP B 1 63 ? 14.672 -1.471 7.375 1 85.81 63 ASP B CA 1
ATOM 1495 C C . ASP B 1 63 ? 14.914 -2.021 5.973 1 85.81 63 ASP B C 1
ATOM 1497 O O . ASP B 1 63 ? 16.031 -2.436 5.648 1 85.81 63 ASP B O 1
ATOM 1501 N N . MET B 1 64 ? 13.898 -1.979 5.141 1 88.06 64 MET B N 1
ATOM 1502 C CA . MET B 1 64 ? 13.977 -2.551 3.799 1 88.06 64 MET B CA 1
ATOM 1503 C C . MET B 1 64 ? 14.656 -1.583 2.838 1 88.06 64 MET B C 1
ATOM 1505 O O . MET B 1 64 ? 15.078 -1.975 1.745 1 88.06 64 MET B O 1
ATOM 1509 N N . SER B 1 65 ? 14.781 -0.348 3.252 1 89.44 65 SER B N 1
ATOM 1510 C CA . SER B 1 65 ? 15.266 0.709 2.371 1 89.44 65 SER B CA 1
ATOM 1511 C C . SER B 1 65 ? 16.703 0.45 1.933 1 89.44 65 SER B C 1
ATOM 1513 O O . SER B 1 65 ? 17.125 0.899 0.864 1 89.44 65 SER B O 1
ATOM 1515 N N . LYS B 1 66 ? 17.484 -0.259 2.695 1 89.88 66 LYS B N 1
ATOM 1516 C CA . LYS B 1 66 ? 18.875 -0.559 2.334 1 89.88 66 LYS B CA 1
ATOM 1517 C C . LYS B 1 66 ? 18.938 -1.431 1.084 1 89.88 66 LYS B C 1
ATOM 1519 O O . LYS B 1 66 ? 19.922 -1.389 0.343 1 89.88 66 LYS B O 1
ATOM 1524 N N . TRP B 1 67 ? 17.859 -2.121 0.831 1 90.19 67 TRP B N 1
ATOM 1525 C CA . TRP B 1 67 ? 17.828 -3.018 -0.32 1 90.19 67 TRP B CA 1
ATOM 1526 C C . TRP B 1 67 ? 17 -2.432 -1.45 1 90.19 67 TRP B C 1
ATOM 1528 O O . TRP B 1 67 ? 17.375 -2.51 -2.621 1 90.19 67 TRP B O 1
ATOM 1538 N N . LEU B 1 68 ? 15.875 -1.872 -1.156 1 93.44 68 LEU B N 1
ATOM 1539 C CA . LEU B 1 68 ? 14.891 -1.492 -2.164 1 93.44 68 LEU B CA 1
ATOM 1540 C C . LEU B 1 68 ? 14.922 0.011 -2.418 1 93.44 68 LEU B C 1
ATOM 1542 O O . LEU B 1 68 ? 14.234 0.51 -3.312 1 93.44 68 LEU B O 1
ATOM 1546 N N . GLY B 1 69 ? 15.75 0.792 -1.671 1 91.81 69 GLY B N 1
ATOM 1547 C CA . GLY B 1 69 ? 15.68 2.244 -1.695 1 91.81 69 GLY B CA 1
ATOM 1548 C C . GLY B 1 69 ? 14.555 2.805 -0.847 1 91.81 69 GLY B C 1
ATOM 1549 O O . GLY B 1 69 ? 13.82 2.051 -0.205 1 91.81 69 GLY B O 1
ATOM 1550 N N . LYS B 1 70 ? 14.469 4.078 -0.815 1 91.38 70 LYS B N 1
ATOM 1551 C CA . LYS B 1 70 ? 13.469 4.754 0.001 1 91.38 70 LYS B CA 1
ATOM 1552 C C . LYS B 1 70 ? 12.055 4.449 -0.5 1 91.38 70 LYS B C 1
ATOM 1554 O O . LYS B 1 70 ? 11.828 4.344 -1.707 1 91.38 70 LYS B O 1
ATOM 1559 N N . THR B 1 71 ? 11.188 4.25 0.431 1 93 71 THR B N 1
ATOM 1560 C CA . THR B 1 71 ? 9.773 4.141 0.086 1 93 71 THR B CA 1
ATOM 1561 C C . THR B 1 71 ? 9.211 5.504 -0.311 1 93 71 THR B C 1
ATOM 1563 O O . THR B 1 71 ? 9.297 6.465 0.454 1 93 71 THR B O 1
ATOM 1566 N N . ILE B 1 72 ? 8.656 5.613 -1.449 1 93.19 72 ILE B N 1
ATOM 1567 C CA . ILE B 1 72 ? 8.055 6.855 -1.923 1 93.19 72 ILE B CA 1
ATOM 1568 C C . ILE B 1 72 ? 6.68 7.039 -1.282 1 93.19 72 ILE B C 1
ATOM 1570 O O . ILE B 1 72 ? 6.406 8.07 -0.669 1 93.19 72 ILE B O 1
ATOM 1574 N N . TYR B 1 73 ? 5.875 6.035 -1.385 1 95.75 73 TYR B N 1
ATOM 1575 C CA . TYR B 1 73 ? 4.582 5.996 -0.712 1 95.75 73 TYR B CA 1
ATOM 1576 C C . TYR B 1 73 ? 4 4.586 -0.728 1 95.75 73 TYR B C 1
ATOM 1578 O O . TYR B 1 73 ? 4.52 3.703 -1.414 1 95.75 73 TYR B O 1
ATOM 1586 N N . THR B 1 74 ? 2.996 4.387 0.083 1 96.12 74 THR B N 1
ATOM 1587 C CA . THR B 1 74 ? 2.189 3.172 0.019 1 96.12 74 THR B CA 1
ATOM 1588 C C . THR B 1 74 ? 0.721 3.51 -0.216 1 96.12 74 THR B C 1
ATOM 1590 O O . THR B 1 74 ? 0.279 4.621 0.079 1 96.12 74 THR B O 1
ATOM 1593 N N . LEU B 1 75 ? 0.067 2.531 -0.769 1 96.81 75 LEU B N 1
ATOM 1594 C CA . LEU B 1 75 ? -1.348 2.688 -1.092 1 96.81 75 LEU B CA 1
ATOM 1595 C C . LEU B 1 75 ? -2.127 1.424 -0.742 1 96.81 75 LEU B C 1
ATOM 1597 O O . LEU B 1 75 ? -1.664 0.311 -1.002 1 96.81 75 LEU B O 1
ATOM 1601 N N . ALA B 1 76 ? -3.209 1.616 -0.08 1 95.88 76 ALA B N 1
ATOM 1602 C CA . ALA B 1 76 ? -4.242 0.59 0.025 1 95.88 76 ALA B CA 1
ATOM 1603 C C . ALA B 1 76 ? -5.543 1.052 -0.63 1 95.88 76 ALA B C 1
ATOM 1605 O O . ALA B 1 76 ? -6.105 2.08 -0.248 1 95.88 76 ALA B O 1
ATOM 1606 N N . GLU B 1 77 ? -5.992 0.329 -1.627 1 96 77 GLU B N 1
ATOM 1607 C CA . GLU B 1 77 ? -7.258 0.642 -2.279 1 96 77 GLU B CA 1
ATOM 1608 C C . GLU B 1 77 ? -8.375 -0.285 -1.797 1 96 77 GLU B C 1
ATOM 1610 O O . GLU B 1 77 ? -8.305 -1.5 -1.997 1 96 77 GLU B O 1
ATOM 1615 N N . TYR B 1 78 ? -9.352 0.33 -1.186 1 94.88 78 TYR B N 1
ATOM 1616 C CA . TYR B 1 78 ? -10.547 -0.371 -0.721 1 94.88 78 TYR B CA 1
ATOM 1617 C C . TYR B 1 78 ? -11.734 -0.089 -1.633 1 94.88 78 TYR B C 1
ATOM 1619 O O . TYR B 1 78 ? -11.664 0.784 -2.5 1 94.88 78 TYR B O 1
ATOM 1627 N N . ASP B 1 79 ? -12.836 -0.793 -1.403 1 94.56 79 ASP B N 1
ATOM 1628 C CA . ASP B 1 79 ? -14.062 -0.558 -2.154 1 94.56 79 ASP B CA 1
ATOM 1629 C C . ASP B 1 79 ? -14.562 0.874 -1.96 1 94.56 79 ASP B C 1
ATOM 1631 O O . ASP B 1 79 ? -15.125 1.471 -2.881 1 94.56 79 ASP B O 1
ATOM 1635 N N . LYS B 1 80 ? -14.266 1.513 -0.782 1 95.06 80 LYS B N 1
ATOM 1636 C CA . LYS B 1 80 ? -14.93 2.773 -0.458 1 95.06 80 LYS B CA 1
ATOM 1637 C C . LYS B 1 80 ? -13.938 3.936 -0.483 1 95.06 80 LYS B C 1
ATOM 1639 O O . LYS B 1 80 ? -14.344 5.098 -0.568 1 95.06 80 LYS B O 1
ATOM 1644 N N . VAL B 1 81 ? -12.688 3.586 -0.326 1 96.56 81 VAL B N 1
ATOM 1645 C CA . VAL B 1 81 ? -11.727 4.672 -0.153 1 96.56 81 VAL B CA 1
ATOM 1646 C C . VAL B 1 81 ? -10.336 4.211 -0.58 1 96.56 81 VAL B C 1
ATOM 1648 O O . VAL B 1 81 ? -10.086 3.01 -0.688 1 96.56 81 VAL B O 1
ATOM 1651 N N . LYS B 1 82 ? -9.469 5.098 -0.92 1 97.19 82 LYS B N 1
ATOM 1652 C CA . LYS B 1 82 ? -8.031 4.887 -1.049 1 97.19 82 LYS B CA 1
ATOM 1653 C C . LYS B 1 82 ? -7.277 5.5 0.131 1 97.19 82 LYS B C 1
ATOM 1655 O O . LYS B 1 82 ? -7.586 6.613 0.563 1 97.19 82 LYS B O 1
ATOM 1660 N N . ARG B 1 83 ? -6.332 4.754 0.62 1 96.5 83 ARG B N 1
ATOM 1661 C CA . ARG B 1 83 ? -5.516 5.246 1.722 1 96.5 83 ARG B CA 1
ATOM 1662 C C . ARG B 1 83 ? -4.035 5.254 1.345 1 96.5 83 ARG B C 1
ATOM 1664 O O . ARG B 1 83 ? -3.49 4.23 0.932 1 96.5 83 ARG B O 1
ATOM 1671 N N . PHE B 1 84 ? -3.42 6.406 1.537 1 97.75 84 PHE B N 1
ATOM 1672 C CA . PHE B 1 84 ? -2.016 6.613 1.201 1 97.75 84 PHE B CA 1
ATOM 1673 C C . PHE B 1 84 ? -1.187 6.844 2.459 1 97.75 84 PHE B C 1
ATOM 1675 O O . PHE B 1 84 ? -1.659 7.461 3.416 1 97.75 84 PHE B O 1
ATOM 1682 N N . SER B 1 85 ? -0.045 6.375 2.381 1 96.81 85 SER B N 1
ATOM 1683 C CA . SER B 1 85 ? 0.953 6.695 3.398 1 96.81 85 SER B CA 1
ATOM 1684 C C . SER B 1 85 ? 2.207 7.293 2.771 1 96.81 85 SER B C 1
ATOM 1686 O O . SER B 1 85 ? 2.766 6.73 1.827 1 96.81 85 SER B O 1
ATOM 1688 N N . PHE B 1 86 ? 2.613 8.414 3.336 1 96.94 86 PHE B N 1
ATOM 1689 C CA . PHE B 1 86 ? 3.842 9.078 2.918 1 96.94 86 PHE B CA 1
ATOM 1690 C C . PHE B 1 86 ? 4.805 9.219 4.09 1 96.94 86 PHE B C 1
ATOM 1692 O O . PHE B 1 86 ? 4.406 9.625 5.184 1 96.94 86 PHE B O 1
ATOM 1699 N N . TYR B 1 87 ? 5.922 8.93 3.803 1 92.69 87 TYR B N 1
ATOM 1700 C CA . TYR B 1 87 ? 6.945 8.969 4.844 1 92.69 87 TYR B CA 1
ATOM 1701 C C . TYR B 1 87 ? 7.719 10.281 4.793 1 92.69 87 TYR B C 1
ATOM 1703 O O . TYR B 1 87 ? 8.477 10.523 3.854 1 92.69 87 TYR B O 1
ATOM 1711 N N . LEU B 1 88 ? 7.488 11.055 5.777 1 93.06 88 LEU B N 1
ATOM 1712 C CA . LEU B 1 88 ? 8.109 12.367 5.867 1 93.06 88 LEU B CA 1
ATOM 1713 C C . LEU B 1 88 ? 9.422 12.305 6.637 1 93.06 88 LEU B C 1
ATOM 1715 O O . LEU B 1 88 ? 9.445 12.516 7.852 1 93.06 88 LEU B O 1
ATOM 1719 N N . GLY B 1 89 ? 10.547 12.102 5.883 1 85.69 89 GLY B N 1
ATOM 1720 C CA . GLY B 1 89 ? 11.82 11.867 6.559 1 85.69 89 GLY B CA 1
ATOM 1721 C C . GLY B 1 89 ? 11.797 10.648 7.461 1 85.69 89 GLY B C 1
ATOM 1722 O O . GLY B 1 89 ? 11.195 9.625 7.125 1 85.69 89 GLY B O 1
ATOM 1723 N N . ASP B 1 90 ? 12.516 10.719 8.617 1 84.88 90 ASP B N 1
ATOM 1724 C CA . ASP B 1 90 ? 12.664 9.555 9.484 1 84.88 90 ASP B CA 1
ATOM 1725 C C . ASP B 1 90 ? 11.742 9.648 10.695 1 84.88 90 ASP B C 1
ATOM 1727 O O . ASP B 1 90 ? 11.648 8.711 11.484 1 84.88 90 ASP B O 1
ATOM 1731 N N . GLU B 1 91 ? 10.961 10.695 10.711 1 90.75 91 GLU B N 1
ATOM 1732 C CA . GLU B 1 91 ? 10.352 10.922 12.023 1 90.75 91 GLU B CA 1
ATOM 1733 C C . GLU B 1 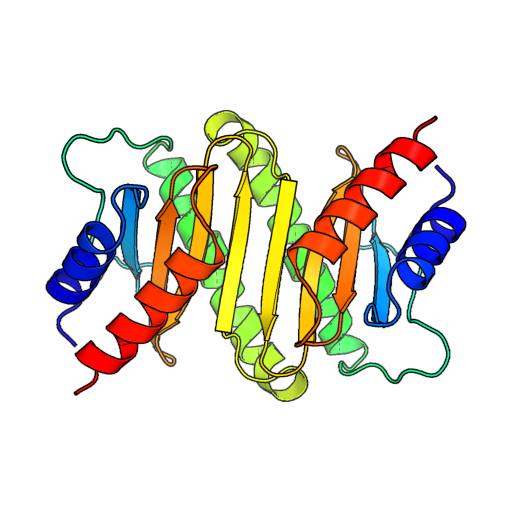91 ? 8.836 11.039 11.914 1 90.75 91 GLU B C 1
ATOM 1735 O O . GLU B 1 91 ? 8.125 10.969 12.922 1 90.75 91 GLU B O 1
ATOM 1740 N N . HIS B 1 92 ? 8.359 11.211 10.664 1 95.44 92 HIS B N 1
ATOM 1741 C CA . HIS B 1 92 ? 6.922 11.477 10.586 1 95.44 92 HIS B CA 1
ATOM 1742 C C . HIS B 1 92 ? 6.277 10.688 9.453 1 95.44 92 HIS B C 1
ATOM 1744 O O . HIS B 1 92 ? 6.93 10.391 8.445 1 95.44 92 HIS B O 1
ATOM 1750 N N . LEU B 1 93 ? 5.016 10.367 9.695 1 96.56 93 LEU B N 1
ATOM 1751 C CA . LEU B 1 93 ? 4.164 9.648 8.758 1 96.56 93 LEU B CA 1
ATOM 1752 C C . LEU B 1 93 ? 2.934 10.469 8.391 1 96.56 93 LEU B C 1
ATOM 1754 O O . LEU B 1 93 ? 2.217 10.945 9.273 1 96.56 93 LEU B O 1
ATOM 1758 N N . LEU B 1 94 ? 2.787 10.727 7.121 1 98 94 LEU B N 1
ATOM 1759 C CA . LEU B 1 94 ? 1.559 11.352 6.641 1 98 94 LEU B CA 1
ATOM 1760 C C . LEU B 1 94 ? 0.58 10.297 6.125 1 98 94 LEU B C 1
ATOM 1762 O O . LEU B 1 94 ? 0.925 9.492 5.258 1 98 94 LEU B O 1
ATOM 1766 N N . LEU B 1 95 ? -0.586 10.258 6.672 1 97.62 95 LEU B N 1
ATOM 1767 C CA . LEU B 1 95 ? -1.678 9.43 6.176 1 97.62 95 LEU B CA 1
ATOM 1768 C C . LEU B 1 95 ? -2.709 10.273 5.434 1 97.62 95 LEU B C 1
ATOM 1770 O O . LEU B 1 95 ? -3.148 11.305 5.938 1 97.62 95 LEU B O 1
ATOM 1774 N N . VAL B 1 96 ? -3.021 9.859 4.227 1 98.12 96 VAL B N 1
ATOM 1775 C CA . VAL B 1 96 ? -3.998 10.539 3.389 1 98.12 96 VAL B CA 1
ATOM 1776 C C . VAL B 1 96 ? -5.066 9.555 2.926 1 98.12 96 VAL B C 1
ATOM 1778 O O . VAL B 1 96 ? -4.754 8.422 2.543 1 98.12 96 VAL B O 1
ATOM 1781 N N . SER B 1 97 ? -6.285 9.891 3.086 1 97.5 97 SER B N 1
ATOM 1782 C CA . SER B 1 97 ? -7.348 9.102 2.475 1 97.5 97 SER B CA 1
ATOM 1783 C C . SER B 1 97 ? -8.125 9.93 1.453 1 97.5 97 SER B C 1
ATOM 1785 O O . SER B 1 97 ? -8.25 11.148 1.592 1 97.5 97 SER B O 1
ATOM 1787 N N . ALA B 1 98 ? -8.594 9.312 0.435 1 97.94 98 ALA B N 1
ATOM 1788 C CA . ALA B 1 98 ? -9.336 9.969 -0.64 1 97.94 98 ALA B CA 1
ATOM 1789 C C . ALA B 1 98 ? -10.461 9.078 -1.156 1 97.94 98 ALA B C 1
ATOM 1791 O O . ALA B 1 98 ? -10.445 7.863 -0.937 1 97.94 98 ALA B O 1
ATOM 1792 N N . GLU B 1 99 ? -11.391 9.68 -1.838 1 97.12 99 GLU B N 1
ATOM 1793 C CA . GLU B 1 99 ? -12.477 8.938 -2.477 1 97.12 99 GLU B CA 1
ATOM 1794 C C . GLU B 1 99 ? -11.93 7.914 -3.471 1 97.12 99 GLU B C 1
ATOM 1796 O O . GLU B 1 99 ? -10.852 8.109 -4.043 1 97.12 99 GLU B O 1
ATOM 1801 N N . ARG B 1 100 ? -12.664 6.902 -3.693 1 94.19 100 ARG B N 1
ATOM 1802 C CA . ARG B 1 100 ? -12.211 5.762 -4.484 1 94.19 100 ARG B CA 1
ATOM 1803 C C . ARG B 1 100 ? -11.93 6.176 -5.926 1 94.19 100 ARG B C 1
ATOM 1805 O O . ARG B 1 100 ? -11.008 5.648 -6.555 1 94.19 100 ARG B O 1
ATOM 1812 N N . ASP B 1 101 ? -12.68 7.117 -6.43 1 95 101 ASP B N 1
ATOM 1813 C CA . ASP B 1 101 ? -12.562 7.488 -7.836 1 95 101 ASP B CA 1
ATOM 1814 C C . ASP B 1 101 ? -11.547 8.609 -8.023 1 95 101 ASP B C 1
ATOM 1816 O O . ASP B 1 101 ? -11.484 9.227 -9.094 1 95 101 ASP B O 1
ATOM 1820 N N . CYS B 1 102 ? -10.75 8.875 -6.965 1 96.56 102 CYS B N 1
ATOM 1821 C CA . CYS B 1 102 ? -9.695 9.875 -7.121 1 96.56 102 CYS B CA 1
ATOM 1822 C C . CYS B 1 102 ? -8.633 9.406 -8.102 1 96.56 102 CYS B C 1
ATOM 1824 O O . CYS B 1 102 ? -8.516 8.203 -8.367 1 96.56 102 CYS B O 1
ATOM 1826 N N . ASN B 1 103 ? -7.969 10.336 -8.742 1 95.19 103 ASN B N 1
ATOM 1827 C CA . ASN B 1 103 ? -6.781 10.016 -9.523 1 95.19 103 ASN B CA 1
ATOM 1828 C C . ASN B 1 103 ? -5.559 9.82 -8.625 1 95.19 103 ASN B C 1
ATOM 1830 O O . ASN B 1 103 ? -5.012 10.789 -8.094 1 95.19 103 ASN B O 1
ATOM 1834 N N . THR B 1 104 ? -5.148 8.562 -8.523 1 95 104 THR B N 1
ATOM 1835 C CA . THR B 1 104 ? -4.07 8.188 -7.613 1 95 104 THR B CA 1
ATOM 1836 C C . THR B 1 104 ? -2.805 8.984 -7.918 1 95 104 THR B C 1
ATOM 1838 O O . THR B 1 104 ? -2.176 9.539 -7.012 1 95 104 THR B O 1
ATOM 1841 N N . HIS B 1 105 ? -2.439 9.07 -9.148 1 92.56 105 HIS B N 1
ATOM 1842 C CA . HIS B 1 105 ? -1.224 9.766 -9.547 1 92.56 105 HIS B CA 1
ATOM 1843 C C . HIS B 1 105 ? -1.284 11.242 -9.18 1 92.56 105 HIS B C 1
ATOM 1845 O O . HIS B 1 105 ? -0.303 11.805 -8.688 1 92.56 105 HIS B O 1
ATOM 1851 N N . ASN B 1 106 ? -2.418 11.766 -9.398 1 95.38 106 ASN B N 1
ATOM 1852 C CA . ASN B 1 106 ? -2.582 13.18 -9.078 1 95.38 106 ASN B CA 1
ATOM 1853 C C . ASN B 1 106 ? -2.428 13.438 -7.578 1 95.38 106 ASN B C 1
ATOM 1855 O O . ASN B 1 106 ? -1.764 14.391 -7.172 1 95.38 106 ASN B O 1
ATOM 1859 N N . VAL B 1 107 ? -3.061 12.617 -6.758 1 97.19 107 VAL B N 1
ATOM 1860 C CA . VAL B 1 107 ? -2.971 12.766 -5.309 1 97.19 107 VAL B CA 1
ATOM 1861 C C . VAL B 1 107 ? -1.514 12.648 -4.867 1 97.19 107 VAL B C 1
ATOM 1863 O O . VAL B 1 107 ? -1.006 13.508 -4.141 1 97.19 107 VAL B O 1
ATOM 1866 N N . VAL B 1 108 ? -0.816 11.648 -5.363 1 96.62 108 VAL B N 1
ATOM 1867 C CA . VAL B 1 108 ? 0.567 11.391 -4.977 1 96.62 108 VAL B CA 1
ATOM 1868 C C . VAL B 1 108 ? 1.449 12.562 -5.395 1 96.62 108 VAL B C 1
ATOM 1870 O O . VAL B 1 108 ? 2.219 13.086 -4.586 1 96.62 108 VAL B O 1
ATOM 1873 N N . ASP B 1 109 ? 1.293 13.008 -6.633 1 96.38 109 ASP B N 1
ATOM 1874 C CA . ASP B 1 109 ? 2.107 14.094 -7.16 1 96.38 109 ASP B CA 1
ATOM 1875 C C . ASP B 1 109 ? 1.897 15.375 -6.352 1 96.38 109 ASP B C 1
ATOM 1877 O O . ASP B 1 109 ? 2.859 16.062 -6.012 1 96.38 109 ASP B O 1
ATOM 1881 N N . LYS B 1 110 ? 0.676 15.656 -6.082 1 97.44 110 LYS B N 1
ATOM 1882 C CA . LYS B 1 110 ? 0.354 16.875 -5.344 1 97.44 110 LYS B CA 1
ATOM 1883 C C . LYS B 1 110 ? 0.927 16.844 -3.932 1 97.44 110 LYS B C 1
ATOM 1885 O O . LYS B 1 110 ? 1.487 17.828 -3.455 1 97.44 110 LYS B O 1
ATOM 1890 N N . VAL B 1 111 ? 0.771 15.719 -3.24 1 97.94 111 VAL B N 1
ATOM 1891 C CA . VAL B 1 111 ? 1.268 15.594 -1.873 1 97.94 111 VAL B CA 1
ATOM 1892 C C . VAL B 1 111 ? 2.787 15.75 -1.858 1 97.94 111 VAL B C 1
ATOM 1894 O O . VAL B 1 111 ? 3.334 16.469 -1.022 1 97.94 111 VAL B O 1
ATOM 1897 N N . ILE B 1 112 ? 3.449 15.133 -2.803 1 96.31 112 ILE B N 1
ATOM 1898 C CA . ILE B 1 112 ? 4.906 15.195 -2.873 1 96.31 112 ILE B CA 1
ATOM 1899 C C . ILE B 1 112 ? 5.348 16.625 -3.17 1 96.31 112 ILE B C 1
ATOM 1901 O O . ILE B 1 112 ? 6.289 17.125 -2.555 1 96.31 112 ILE B O 1
ATOM 1905 N N . GLN B 1 113 ? 4.68 17.188 -4.121 1 96.75 113 GLN B N 1
ATOM 1906 C CA . GLN B 1 113 ? 4.988 18.578 -4.453 1 96.75 113 GLN B CA 1
ATOM 1907 C C . GLN B 1 113 ? 4.844 19.484 -3.229 1 96.75 113 GLN B C 1
ATOM 1909 O O . GLN B 1 113 ? 5.738 20.281 -2.924 1 96.75 113 GLN B O 1
ATOM 1914 N N . LEU B 1 114 ? 3.77 19.344 -2.539 1 97.56 114 LEU B N 1
ATOM 1915 C CA . LEU B 1 114 ? 3.492 20.172 -1.366 1 97.56 114 LEU B CA 1
ATOM 1916 C C . LEU B 1 114 ? 4.508 19.891 -0.262 1 97.56 114 LEU B C 1
ATOM 1918 O O . LEU B 1 114 ? 4.879 20.812 0.485 1 97.56 114 LEU B O 1
ATOM 1922 N N . TYR B 1 115 ? 4.91 18.656 -0.1 1 96.5 115 TYR B N 1
ATOM 1923 C CA . TYR B 1 115 ? 5.922 18.312 0.893 1 96.5 115 TYR B CA 1
ATOM 1924 C C . TYR B 1 115 ? 7.199 19.109 0.667 1 96.5 115 TYR B C 1
ATOM 1926 O O . TYR B 1 115 ? 7.734 19.719 1.6 1 96.5 115 TYR B O 1
ATOM 1934 N N . TYR B 1 116 ? 7.652 19.172 -0.554 1 94.5 116 TYR B N 1
ATOM 1935 C CA . TYR B 1 116 ? 8.891 19.859 -0.868 1 94.5 116 TYR B CA 1
ATOM 1936 C C . TYR B 1 116 ? 8.711 21.375 -0.745 1 94.5 116 TYR B C 1
ATOM 1938 O O . TYR B 1 116 ? 9.633 22.078 -0.334 1 94.5 116 TYR B O 1
ATOM 1946 N N . GLU B 1 117 ? 7.582 21.875 -1.042 1 95.06 117 GLU B N 1
ATOM 1947 C CA . GLU B 1 117 ? 7.305 23.312 -0.917 1 95.06 117 GLU B CA 1
ATOM 1948 C C . GLU B 1 117 ? 7.297 23.75 0.545 1 95.06 117 GLU B C 1
ATOM 1950 O O . GLU B 1 117 ? 7.609 24.891 0.857 1 95.06 117 GLU B O 1
ATOM 1955 N N . ASN B 1 118 ? 6.953 22.766 1.386 1 94.31 118 ASN B N 1
ATOM 1956 C CA . ASN B 1 118 ? 6.836 23.109 2.801 1 94.31 118 ASN B CA 1
ATOM 1957 C C . ASN B 1 118 ? 8.133 22.844 3.551 1 94.31 118 ASN B C 1
ATOM 1959 O O . ASN B 1 118 ? 8.234 23.125 4.746 1 94.31 118 ASN B O 1
ATOM 1963 N N . GLN B 1 119 ? 9.031 22.156 2.967 1 86.06 119 GLN B N 1
ATOM 1964 C CA . GLN B 1 119 ? 10.352 21.984 3.574 1 86.06 119 GLN B CA 1
ATOM 1965 C C . GLN B 1 119 ? 11.172 23.266 3.457 1 86.06 119 GLN B C 1
ATOM 1967 O O . GLN B 1 119 ? 12.133 23.469 4.207 1 86.06 119 GLN B O 1
ATOM 1972 N N . GLU B 1 120 ? 10.992 24.188 2.5 1 68.81 120 GLU B N 1
ATOM 1973 C CA . GLU B 1 120 ? 11.711 25.438 2.305 1 68.81 120 GLU B C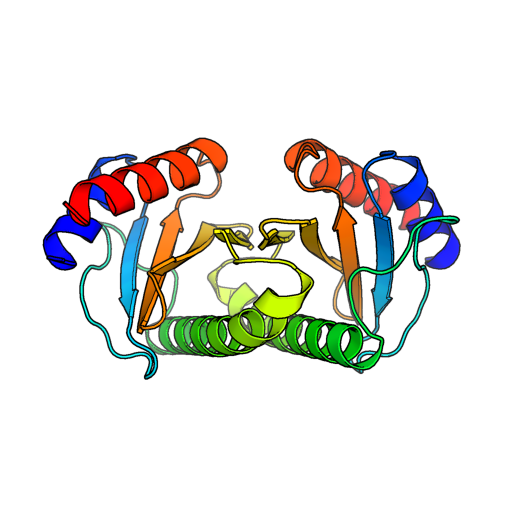A 1
ATOM 1974 C C . GLU B 1 120 ? 11.219 26.516 3.264 1 68.81 120 GLU B C 1
ATOM 1976 O O . GLU B 1 120 ? 12.016 27.25 3.857 1 68.81 120 GLU B O 1
#

Nearest PDB structures (foldseek):
  3kye-assembly2_C  TM=7.728E-01  e=4.193E-08  Streptomyces avermitilis MA-4680 = NBRC 14893
  9jue-assembly1_E  TM=8.197E-01  e=4.838E-07  Promethearchaeum syntrophicum
  7f8m-assembly3_F  TM=7.732E-01  e=7.049E-07  Candidatus Thorarchaeota archaeon SMTZ1-45
  3t1r-assembly2_C  TM=7.795E-01  e=9.059E-07  Thermus thermophilus HB8
  1j3w-assembly1_B  TM=6.894E-01  e=1.164E-06  Thermus thermophilus HB8

Solvent-accessible surface area (backbone atoms only — not comparable to full-atom values): 12766 Å² total; per-residue (Å²): 117,62,45,47,60,53,24,49,51,50,42,67,73,35,86,47,36,45,32,25,33,33,25,37,90,81,68,42,83,71,25,48,44,66,40,88,93,59,80,74,72,54,54,73,69,56,45,50,51,52,48,50,52,51,51,53,49,50,56,54,47,60,68,44,22,85,57,37,34,59,65,64,35,35,38,40,36,31,68,59,30,29,39,36,38,35,61,53,76,95,54,32,37,35,40,34,32,26,42,53,87,50,58,64,66,57,54,53,51,50,48,52,53,49,52,60,65,52,70,111,116,63,47,48,60,53,25,50,51,50,45,68,74,36,86,47,35,46,34,25,33,33,24,38,90,80,67,41,83,72,26,50,43,66,41,86,92,61,78,73,72,52,54,71,70,55,45,51,50,52,50,48,51,51,51,54,49,50,56,54,48,60,68,45,22,85,59,38,35,57,63,63,38,33,39,39,35,30,68,57,28,29,38,36,39,35,61,52,77,95,55,32,38,35,42,35,32,26,40,55,88,49,59,65,66,58,54,52,52,51,48,52,52,50,51,58,64,52,70,111

Radius of gyration: 17.56 Å; Cα contacts (8 Å, |Δi|>4): 414; chains: 2; bounding box: 37×49×37 Å

Sequence (240 aa):
MDYEKFCSQILEADPKIRFATVYDEWATHVGGGMRKGLENLLSEHAENELVNISVLDWKARKDMSKWLGKTIYTLAEYDKVKRFSFYLGDEHLLLVSAERDCNTHNVVDKVIQLYYENQEMDYEKFCSQILEADPKIRFATVYDEWATHVGGGMRKGLENLLSEHAENELVNISVLDWKARKDMSKWLGKTIYTLAEYDKVKRFSFYLGDEHLLLVSAERDCNTHNVVDKVIQLYYENQE

pLDDT: mean 93.74, std 4.44, range [68.75, 98.5]

Secondary structure (DSSP, 8-state):
--HHHHHHHHHHH-TTEEEEEEEETT--EEEEEEPTTPPPSS-HHHHHHHHHHHHHHHHHHHHHHHHH--EEEEEEEESSEEEEEEEETTTEEEEEEEETTS-HHHHHHHHHHHHHHHH-/--HHHHHHHHHHH-TTEEEEEEEETT--EEEEEEPTTPPPSS-HHHHHHHHHHHHHHHHHHHHHHHHH--EEEEEEEESSEEEEEEEETTTEEEEEEEETTS-HHHHHHHHHHHHHHHH-

Organism: NCBI:txid859350

Foldseek 3Di:
DPQQVLQVQLCVLDVQWFWKFKAWLVRHTDYTTGDPPDDDPDDPVRVSVVSVVLSVVLVVVVVVCVPVNDDQKDWDADPFKIWIWGDLPPTMIMIIIGGNPDDPVSSSVSSVVSSVVVVD/DPQQVLQVQLCVLDVQWFWKFKAWLVRHTDYTTGDPPDDDPDDPVRVSVVSVVLSVVLVVVVVVCVPVNDDQKDWDADPFKIWIWGDLPPTMIMIIIGGNPDDPVSSSVSSVVSSVVVVD